Protein AF-F6PMK3-F1 (afdb_monomer_lite)

Organism: Ciona intestinalis (NCBI:txid7719)

Secondary structure (DSSP, 8-state):
--------------S----HHHHHHHHHHHHHHHHHHHHHHHHHHHHHHHHHHHHHHHHHHHHHHHHHHHHHTT------------SSGGGSTTSGGG-TTHHHHHHHHHHHHHHHHHHHHHHHHHHHHHHHHHHHT----HHHHHHHHHHHHHHHHHHHHHHHHHHHHHHHTSGGGTTT--HHHHHHHHHHHHHHHHHHHHHHHHHHHHEEEEEETTEEEEEE-S---HHHHHHHHHHHHHHHHHHHHHHHHTT-

Radius of gyration: 30.17 Å; chains: 1; bounding box: 96×43×85 Å

Sequence (256 aa):
MSTEAPNNVTTPATAYALPYHTWMTYEVFSVLLSVIATYILASLLAYSVQQNIDFFKRRHLSTRSTKTERDVSGGHSSAGVERGQSVSSNRERGKRRRMDGTGKSARPLRVLCIFAAFFAVVRMAADQLELGTYYSGVRVNCKVYQVVVVITYSLCATCIYSALWFRLRIFLNHPVMNHLTTKKIGVVMWISLATIICSSLLNTLIFSLATTAVDSPEGCKLGVTAPIPSGIRYVILAFTSVGSQLLLLALFLYPL

pLDDT: mean 74.48, std 13.29, range [42.09, 93.56]

Foldseek 3Di:
DDDDDDDPPPDPPDDDPPPPVVVVVVLVVVLVVLLVVLVVVLVVVVVVLVVVVVVVVVVVVVVVVVVVVVVVPPPDDDDDDDDDDDDPPPPVVVPPPPPVCSVPLCVLLNVLSVLLSVLSNQLSVLVVVQVVCLVVVPDDPVLVSVLSNLVSVLSNVLSVVVSLLSVLVVVCPPPVNVVVDDPVVVVLSVVLNVLSNVLSVVLSVCPSVQWDWDQDNSGTDTDGPDPPPPVVNVVSVCCSVVVSVVSSVCSVVVVD

Structure (mmCIF, N/CA/C/O backbone):
data_AF-F6PMK3-F1
#
_entry.id   AF-F6PMK3-F1
#
loop_
_atom_site.group_PDB
_atom_site.id
_atom_site.type_symbol
_atom_site.label_atom_id
_atom_site.label_alt_id
_atom_site.label_comp_id
_atom_site.label_asym_id
_atom_site.label_entity_id
_atom_site.label_seq_id
_atom_site.pdbx_PDB_ins_code
_atom_site.Cartn_x
_atom_site.Cartn_y
_atom_site.Cartn_z
_atom_site.occupancy
_atom_site.B_iso_or_equiv
_atom_site.auth_seq_id
_atom_site.auth_comp_id
_atom_site.auth_asym_id
_atom_site.auth_atom_id
_atom_site.pdbx_PDB_model_num
ATOM 1 N N . MET A 1 1 ? 46.394 16.258 -31.429 1.00 42.09 1 MET A N 1
ATOM 2 C CA . MET A 1 1 ? 45.254 15.602 -32.101 1.00 42.09 1 MET A CA 1
ATOM 3 C C . MET A 1 1 ? 45.617 14.137 -32.258 1.00 42.09 1 MET A C 1
ATOM 5 O O . MET A 1 1 ? 46.324 13.803 -33.196 1.00 42.09 1 MET A O 1
ATOM 9 N N . SER A 1 2 ? 45.235 13.306 -31.287 1.00 44.50 2 SER A N 1
ATOM 10 C CA . SER A 1 2 ? 45.426 11.853 -31.345 1.00 44.50 2 SER A CA 1
ATOM 11 C C . SER A 1 2 ? 44.077 11.215 -31.631 1.00 44.50 2 SER A C 1
ATOM 13 O O . SER A 1 2 ? 43.137 11.361 -30.855 1.00 44.50 2 SER A O 1
ATOM 15 N N . THR A 1 3 ? 43.986 10.569 -32.783 1.00 54.97 3 THR A N 1
ATOM 16 C CA . THR A 1 3 ? 42.881 9.720 -33.216 1.00 54.97 3 THR A CA 1
ATOM 17 C C . THR A 1 3 ? 42.974 8.387 -32.476 1.00 54.97 3 THR A C 1
ATOM 19 O O . THR A 1 3 ? 43.712 7.496 -32.890 1.00 54.97 3 THR A O 1
ATOM 22 N N . GLU A 1 4 ? 42.261 8.260 -31.356 1.00 57.25 4 GLU A N 1
ATOM 23 C CA . GLU A 1 4 ? 42.043 6.968 -30.699 1.00 57.25 4 GLU A CA 1
ATOM 24 C C . GLU A 1 4 ? 41.119 6.103 -31.564 1.00 57.25 4 GLU A C 1
ATOM 26 O O . GLU A 1 4 ? 39.977 6.463 -31.857 1.00 57.25 4 GLU A O 1
ATOM 31 N N . ALA A 1 5 ? 41.653 4.968 -32.012 1.00 59.22 5 ALA A N 1
ATOM 32 C CA . ALA A 1 5 ? 40.922 3.964 -32.765 1.00 59.22 5 ALA A CA 1
ATOM 33 C C . ALA A 1 5 ? 39.935 3.208 -31.851 1.00 59.22 5 ALA A C 1
ATOM 35 O O . ALA A 1 5 ? 40.262 2.927 -30.694 1.00 59.22 5 ALA A O 1
ATOM 36 N N . PRO A 1 6 ? 38.746 2.829 -32.350 1.00 61.66 6 PRO A N 1
ATOM 37 C CA . PRO A 1 6 ? 37.793 2.044 -31.580 1.00 61.66 6 PRO A CA 1
ATOM 38 C C . PRO A 1 6 ? 38.310 0.611 -31.408 1.00 61.66 6 PRO A C 1
ATOM 40 O O . PRO A 1 6 ? 38.354 -0.175 -32.355 1.00 61.66 6 PRO A O 1
ATOM 43 N N . ASN A 1 7 ? 38.686 0.264 -30.177 1.00 60.75 7 ASN A N 1
ATOM 44 C CA . ASN A 1 7 ? 38.967 -1.111 -29.781 1.00 60.75 7 ASN A CA 1
ATOM 45 C C . ASN A 1 7 ? 37.674 -1.928 -29.873 1.00 60.75 7 ASN A C 1
ATOM 47 O O . ASN A 1 7 ? 36.781 -1.819 -29.033 1.00 60.75 7 ASN A O 1
ATOM 51 N N . ASN A 1 8 ? 37.584 -2.738 -30.924 1.00 62.41 8 ASN A N 1
ATOM 52 C CA . ASN A 1 8 ? 36.491 -3.662 -31.179 1.00 62.41 8 ASN A CA 1
ATOM 53 C C . ASN A 1 8 ? 36.621 -4.860 -30.221 1.00 62.41 8 ASN A C 1
ATOM 55 O O . ASN A 1 8 ? 37.179 -5.904 -30.560 1.00 62.41 8 ASN A O 1
ATOM 59 N N . VAL A 1 9 ? 36.191 -4.673 -28.971 1.00 64.50 9 VAL A N 1
ATOM 60 C CA . VAL A 1 9 ? 36.158 -5.738 -27.963 1.00 64.50 9 VAL A CA 1
ATOM 61 C C . VAL A 1 9 ? 34.967 -6.634 -28.276 1.00 64.50 9 VAL A C 1
ATOM 63 O O . VAL A 1 9 ? 33.846 -6.398 -27.834 1.00 64.50 9 VAL A O 1
ATOM 66 N N . THR A 1 10 ? 35.225 -7.665 -29.074 1.00 60.09 10 THR A N 1
ATOM 67 C CA . THR A 1 10 ? 34.300 -8.774 -29.314 1.00 60.09 10 THR A CA 1
ATOM 68 C C . THR A 1 10 ? 34.155 -9.549 -28.003 1.00 60.09 10 THR A C 1
ATOM 70 O O . THR A 1 10 ? 34.954 -10.431 -27.694 1.00 60.09 10 THR A O 1
ATOM 73 N N . THR A 1 11 ? 33.190 -9.168 -27.168 1.00 59.91 11 THR A N 1
ATOM 74 C CA . THR A 1 11 ? 32.867 -9.915 -25.953 1.00 59.91 11 THR A CA 1
ATOM 75 C C . THR A 1 11 ? 32.213 -11.247 -26.339 1.00 59.91 11 THR A C 1
ATOM 77 O O . THR A 1 11 ? 31.284 -11.266 -27.151 1.00 59.91 11 THR A O 1
ATOM 80 N N . PRO A 1 12 ? 32.676 -12.385 -25.792 1.00 51.41 12 PRO A N 1
ATOM 81 C CA . PRO A 1 12 ? 32.061 -13.679 -26.055 1.00 51.41 12 PRO A CA 1
ATOM 82 C C . PRO A 1 12 ? 30.673 -13.723 -25.405 1.00 51.41 12 PRO A C 1
ATOM 84 O O . PRO A 1 12 ? 30.538 -13.849 -24.190 1.00 51.41 12 PRO A O 1
ATOM 87 N N . ALA A 1 13 ? 29.629 -13.627 -26.227 1.00 51.81 13 ALA A N 1
ATOM 88 C CA . ALA A 1 13 ? 28.221 -13.725 -25.837 1.00 51.81 13 ALA A CA 1
ATOM 89 C C . ALA A 1 13 ? 27.787 -15.174 -25.517 1.00 51.81 13 ALA A C 1
ATOM 91 O O . ALA A 1 13 ? 26.714 -15.621 -25.916 1.00 51.81 13 ALA A O 1
ATOM 92 N N . THR A 1 14 ? 28.632 -15.944 -24.828 1.00 57.94 14 THR A N 1
ATOM 93 C CA . THR A 1 14 ? 28.419 -17.376 -24.567 1.00 57.94 14 THR A CA 1
ATOM 94 C C . THR A 1 14 ? 28.641 -17.716 -23.098 1.00 57.94 14 THR A C 1
ATOM 96 O O . THR A 1 14 ? 29.535 -18.479 -22.755 1.00 57.94 14 THR A O 1
ATOM 99 N N . ALA A 1 15 ? 27.839 -17.130 -22.220 1.00 48.59 15 ALA A N 1
ATOM 100 C CA . ALA A 1 15 ? 27.602 -17.585 -20.849 1.00 48.59 15 ALA A CA 1
ATOM 101 C C . ALA A 1 15 ? 26.438 -16.712 -20.359 1.00 48.59 15 ALA A C 1
ATOM 103 O O . ALA A 1 15 ? 26.589 -15.504 -20.280 1.00 48.59 15 ALA A O 1
ATOM 104 N N . TYR A 1 16 ? 25.208 -17.159 -20.134 1.00 47.03 16 TYR A N 1
ATOM 105 C CA . TYR A 1 16 ? 24.762 -18.355 -19.444 1.00 47.03 16 TYR A CA 1
ATOM 106 C C . TYR A 1 16 ? 23.356 -18.685 -19.968 1.00 47.03 16 TYR A C 1
ATOM 108 O O . TYR A 1 16 ? 22.366 -18.115 -19.515 1.00 47.03 16 TYR A O 1
ATOM 116 N N . ALA A 1 17 ? 23.245 -19.584 -20.945 1.00 52.41 17 ALA A N 1
ATOM 117 C CA . ALA A 1 17 ? 21.947 -20.130 -21.327 1.00 52.41 17 ALA A CA 1
ATOM 118 C C . ALA A 1 17 ? 21.559 -21.196 -20.292 1.00 52.41 17 ALA A C 1
ATOM 120 O O . ALA A 1 17 ? 21.776 -22.389 -20.498 1.00 52.41 17 ALA A O 1
ATOM 121 N N . LEU A 1 18 ? 21.039 -20.767 -19.137 1.00 54.38 18 LEU A N 1
ATOM 122 C CA . LEU A 1 18 ? 20.301 -21.680 -18.267 1.00 54.38 18 LEU A CA 1
ATOM 123 C C . LEU A 1 18 ? 19.175 -22.302 -19.111 1.00 54.38 18 LEU A C 1
ATOM 125 O O . LEU A 1 18 ? 18.485 -21.568 -19.825 1.00 54.38 18 LEU A O 1
ATOM 129 N N . PRO A 1 19 ? 19.002 -23.636 -19.094 1.00 69.88 19 PRO A N 1
ATOM 130 C CA . PRO A 1 19 ? 18.027 -24.295 -19.947 1.00 69.88 19 PRO A CA 1
ATOM 131 C C . PRO A 1 19 ? 16.644 -23.715 -19.654 1.00 69.88 19 PRO A C 1
ATOM 133 O O . PRO A 1 19 ? 16.183 -23.764 -18.514 1.00 69.88 19 PRO A O 1
ATOM 136 N N . TYR A 1 20 ? 15.995 -23.172 -20.687 1.00 61.38 20 TYR A N 1
ATOM 137 C CA . TYR A 1 20 ? 14.696 -22.483 -20.652 1.00 61.38 20 TYR A CA 1
ATOM 138 C C . TYR A 1 20 ? 13.646 -23.175 -19.757 1.00 61.38 20 TYR A C 1
ATOM 140 O O . TYR A 1 20 ? 12.881 -22.519 -19.051 1.00 61.38 20 TYR A O 1
ATOM 148 N N . HIS A 1 21 ? 13.672 -24.510 -19.706 1.00 64.88 21 HIS A N 1
ATOM 149 C CA . HIS A 1 21 ? 12.826 -25.321 -18.830 1.00 64.88 21 HIS A CA 1
ATOM 150 C C . HIS A 1 21 ? 13.041 -25.083 -17.328 1.00 64.88 21 HIS A C 1
ATOM 152 O O . HIS A 1 21 ? 12.062 -25.000 -16.593 1.00 64.88 21 HIS A O 1
ATOM 158 N N . THR A 1 22 ? 14.287 -24.950 -16.866 1.00 69.38 22 THR A N 1
ATOM 159 C CA . THR A 1 22 ? 14.583 -24.708 -15.441 1.00 69.38 22 THR A CA 1
ATOM 160 C C . THR A 1 22 ? 14.069 -23.347 -14.984 1.00 69.38 22 THR A C 1
ATOM 162 O O . THR A 1 22 ? 13.487 -23.231 -13.908 1.00 69.38 22 THR A O 1
ATOM 165 N N . TRP A 1 23 ? 14.185 -22.327 -15.832 1.00 58.69 23 TRP A N 1
ATOM 166 C CA . TRP A 1 23 ? 13.679 -20.990 -15.540 1.00 58.69 23 TRP A CA 1
ATOM 167 C C . TRP A 1 23 ? 12.145 -20.954 -15.456 1.00 58.69 23 TRP A C 1
ATOM 169 O O . TRP A 1 23 ? 11.600 -20.503 -14.451 1.00 58.69 23 TRP A O 1
ATOM 179 N N . MET A 1 24 ? 11.450 -21.550 -16.434 1.00 63.53 24 MET A N 1
ATOM 180 C CA . MET A 1 24 ? 9.988 -21.709 -16.398 1.00 63.53 24 MET A CA 1
ATOM 181 C C . MET A 1 24 ? 9.508 -22.414 -15.122 1.00 63.53 24 MET A C 1
ATOM 183 O O . MET A 1 24 ? 8.503 -22.013 -14.538 1.00 63.53 24 MET A O 1
ATOM 187 N N . THR A 1 25 ? 10.230 -23.434 -14.641 1.00 69.81 25 THR A N 1
ATOM 188 C CA . THR A 1 25 ? 9.863 -24.101 -13.383 1.00 69.81 25 THR A CA 1
ATOM 189 C C . THR A 1 25 ? 10.029 -23.206 -12.154 1.00 69.81 25 THR A C 1
ATOM 191 O O . THR A 1 25 ? 9.183 -23.271 -11.264 1.00 69.81 25 THR A O 1
ATOM 194 N N . TYR A 1 26 ? 11.049 -22.341 -12.103 1.00 67.50 26 TYR A N 1
ATOM 195 C CA . TYR A 1 26 ? 11.214 -21.386 -11.002 1.00 67.50 26 TYR A CA 1
ATOM 196 C C . TYR A 1 26 ? 10.134 -20.301 -11.010 1.00 67.50 26 TYR A C 1
ATOM 198 O O . TYR A 1 26 ? 9.615 -19.973 -9.945 1.00 67.50 26 TYR A O 1
ATOM 206 N N . GLU A 1 27 ? 9.743 -19.800 -12.184 1.00 61.06 27 GLU A N 1
ATOM 207 C CA . GLU A 1 27 ? 8.670 -18.806 -12.313 1.00 61.06 27 GLU A CA 1
ATOM 208 C C . GLU A 1 27 ? 7.318 -19.369 -11.882 1.00 61.06 27 GLU A C 1
ATOM 210 O O . GLU A 1 27 ? 6.647 -18.803 -11.016 1.00 61.06 27 GLU A O 1
ATOM 215 N N . VAL A 1 28 ? 6.949 -20.545 -12.401 1.00 69.06 28 VAL A N 1
ATOM 216 C CA . VAL A 1 28 ? 5.707 -21.220 -12.004 1.00 69.06 28 VAL A CA 1
ATOM 217 C C . VAL A 1 28 ? 5.703 -21.478 -10.499 1.00 69.06 28 VAL A C 1
ATOM 219 O O . VAL A 1 28 ? 4.695 -21.223 -9.844 1.00 69.06 28 VAL A O 1
ATOM 222 N N . PHE A 1 29 ? 6.825 -21.921 -9.926 1.00 67.31 29 PHE A N 1
ATOM 223 C CA . PHE A 1 29 ? 6.939 -22.169 -8.490 1.00 67.31 29 PHE A CA 1
ATOM 224 C C . PHE A 1 29 ? 6.862 -20.881 -7.654 1.00 67.31 29 PHE A C 1
ATOM 226 O O . PHE A 1 29 ? 6.195 -20.868 -6.620 1.00 67.31 29 PHE A O 1
ATOM 233 N N . SER A 1 30 ? 7.480 -19.788 -8.111 1.00 61.94 30 SER A N 1
ATOM 234 C CA . SER A 1 30 ? 7.433 -18.466 -7.473 1.00 61.94 30 SER A CA 1
ATOM 235 C C . SER A 1 30 ? 6.012 -17.898 -7.455 1.00 61.94 30 SER A C 1
ATOM 237 O O . SER A 1 30 ? 5.520 -17.481 -6.403 1.00 61.94 30 SER A O 1
ATOM 239 N N . VAL A 1 31 ? 5.299 -17.971 -8.586 1.00 61.00 31 VAL A N 1
ATOM 240 C CA . VAL A 1 31 ? 3.886 -17.576 -8.680 1.00 61.00 31 VAL A CA 1
ATOM 241 C C . VAL A 1 31 ? 3.024 -18.449 -7.775 1.00 61.00 31 VAL A C 1
ATOM 243 O O . VAL A 1 31 ? 2.194 -17.923 -7.033 1.00 61.00 31 VAL A O 1
ATOM 246 N N . LEU A 1 32 ? 3.239 -19.768 -7.777 1.00 67.38 32 LEU A N 1
ATOM 247 C CA . LEU A 1 32 ? 2.485 -20.684 -6.923 1.00 67.38 32 LEU A CA 1
ATOM 248 C C . LEU A 1 32 ? 2.692 -20.350 -5.439 1.00 67.38 32 LEU A C 1
ATOM 250 O O . LEU A 1 32 ? 1.721 -20.225 -4.698 1.00 67.38 32 LEU A O 1
ATOM 254 N N . LEU A 1 33 ? 3.942 -20.143 -5.011 1.00 64.06 33 LEU A N 1
ATOM 255 C CA . LEU A 1 33 ? 4.289 -19.749 -3.643 1.00 64.06 33 LEU A CA 1
ATOM 256 C C . LEU A 1 33 ? 3.695 -18.394 -3.263 1.00 64.06 33 LEU A C 1
ATOM 258 O O . LEU A 1 33 ? 3.192 -18.247 -2.155 1.00 64.06 33 LEU A O 1
ATOM 262 N N . SER A 1 34 ? 3.718 -17.421 -4.170 1.00 62.28 34 SER A N 1
ATOM 263 C CA . SER A 1 34 ? 3.111 -16.098 -3.996 1.00 62.28 34 SER A CA 1
ATOM 264 C C . SER A 1 34 ? 1.595 -16.184 -3.789 1.00 62.28 34 SER A C 1
ATOM 266 O O . SER A 1 34 ? 1.053 -15.608 -2.839 1.00 62.28 34 SER A O 1
ATOM 268 N N . VAL A 1 35 ? 0.903 -16.957 -4.630 1.00 66.62 35 VAL A N 1
ATOM 269 C CA . VAL A 1 35 ? -0.542 -17.196 -4.522 1.00 66.62 35 VAL A CA 1
ATOM 270 C C . VAL A 1 35 ? -0.866 -17.945 -3.230 1.00 66.62 35 VAL A C 1
ATOM 272 O O . VAL A 1 35 ? -1.788 -17.566 -2.511 1.00 66.62 35 VAL A O 1
ATOM 275 N N . ILE A 1 36 ? -0.078 -18.963 -2.877 1.00 69.31 36 ILE A N 1
ATOM 276 C CA . ILE A 1 36 ? -0.232 -19.701 -1.620 1.00 69.31 36 ILE A CA 1
ATOM 277 C C . ILE A 1 36 ? -0.002 -18.771 -0.424 1.00 69.31 36 ILE A C 1
ATOM 279 O O . ILE A 1 36 ? -0.811 -18.757 0.498 1.00 69.31 36 ILE A O 1
ATOM 283 N N . ALA A 1 37 ? 1.050 -17.955 -0.435 1.00 66.62 37 ALA A N 1
ATOM 284 C CA . ALA A 1 37 ? 1.373 -17.037 0.651 1.00 66.62 37 ALA A CA 1
ATOM 285 C C . ALA A 1 37 ? 0.293 -15.964 0.825 1.00 66.62 37 ALA A C 1
ATOM 287 O O . ALA A 1 37 ? -0.148 -15.716 1.945 1.00 66.62 37 ALA A O 1
ATOM 288 N N . THR A 1 38 ? -0.186 -15.363 -0.268 1.00 64.81 38 THR A N 1
ATOM 289 C CA . THR A 1 38 ? -1.284 -14.384 -0.229 1.00 64.81 38 THR A CA 1
ATOM 290 C C . THR A 1 38 ? -2.594 -15.020 0.228 1.00 64.81 38 THR A C 1
ATOM 292 O O . THR A 1 38 ? -3.292 -14.434 1.056 1.00 64.81 38 THR A O 1
ATOM 295 N N . TYR A 1 39 ? -2.899 -16.241 -0.220 1.00 72.44 39 TYR A N 1
ATOM 296 C CA . TYR A 1 39 ? -4.051 -17.007 0.250 1.00 72.44 39 TYR A CA 1
ATOM 297 C C . TYR A 1 39 ? -3.954 -17.341 1.743 1.00 72.44 39 TYR A C 1
ATOM 299 O O . TYR A 1 39 ? -4.926 -17.148 2.476 1.00 72.44 39 TYR A O 1
ATOM 307 N N . ILE A 1 40 ? -2.790 -17.789 2.224 1.00 69.25 40 ILE A N 1
ATOM 308 C CA . ILE A 1 40 ? -2.538 -18.056 3.645 1.00 69.25 40 ILE A CA 1
ATOM 309 C C . ILE A 1 40 ? -2.695 -16.767 4.446 1.00 69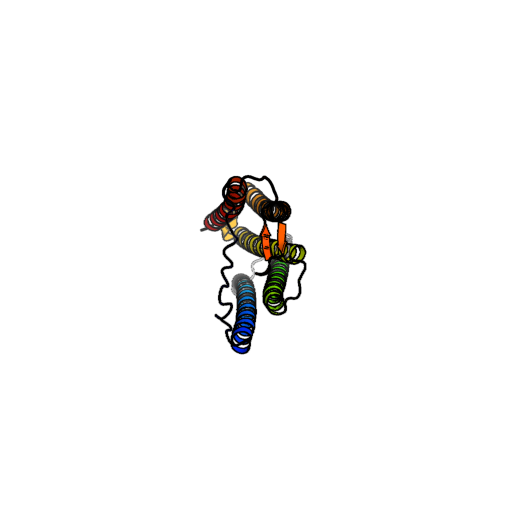.25 40 ILE A C 1
ATOM 311 O O . ILE A 1 40 ? -3.397 -16.765 5.452 1.00 69.25 40 ILE A O 1
ATOM 315 N N . LEU A 1 41 ? -2.107 -15.656 3.999 1.00 67.88 41 LEU A N 1
ATOM 316 C CA . LEU A 1 41 ? -2.198 -14.375 4.695 1.00 67.88 41 LEU A CA 1
ATOM 317 C C . LEU A 1 41 ? -3.652 -13.891 4.775 1.00 67.88 41 LEU A C 1
ATOM 319 O O . LEU A 1 41 ? -4.119 -13.501 5.844 1.00 67.88 41 LEU A O 1
ATOM 323 N N . ALA A 1 42 ? -4.392 -13.974 3.667 1.00 71.44 42 ALA A N 1
ATOM 324 C CA . ALA A 1 42 ? -5.813 -13.647 3.616 1.00 71.44 42 ALA A CA 1
ATOM 325 C C . ALA A 1 42 ? -6.640 -14.565 4.529 1.00 71.44 42 ALA A C 1
ATOM 327 O O . ALA A 1 42 ? -7.518 -14.086 5.247 1.00 71.44 42 ALA A O 1
ATOM 328 N N . SER A 1 43 ? -6.324 -15.861 4.559 1.00 73.56 43 SER A N 1
ATOM 329 C CA . SER A 1 43 ? -6.984 -16.855 5.410 1.00 73.56 43 SER A CA 1
ATOM 330 C C . SER A 1 43 ? -6.690 -16.628 6.890 1.00 73.56 43 SER A C 1
ATOM 332 O O . SER A 1 43 ? -7.609 -16.660 7.700 1.00 73.56 43 SER A O 1
ATOM 334 N N . LEU A 1 44 ? -5.444 -16.323 7.261 1.00 70.69 44 LEU A N 1
ATOM 335 C CA . LEU A 1 44 ? -5.048 -15.984 8.629 1.00 70.69 44 LEU A CA 1
ATOM 336 C C . LEU A 1 44 ? -5.691 -14.674 9.082 1.00 70.69 44 LEU A C 1
ATOM 338 O O . LEU A 1 44 ? -6.170 -14.577 10.212 1.00 70.69 44 LEU A O 1
ATOM 342 N N . LEU A 1 45 ? -5.766 -13.674 8.201 1.00 69.56 45 LEU A N 1
ATOM 343 C CA . LEU A 1 45 ? -6.481 -12.432 8.477 1.00 69.56 45 LEU A CA 1
ATOM 344 C C . LEU A 1 45 ? -7.973 -12.700 8.681 1.00 69.56 45 LEU A C 1
ATOM 346 O O . LEU A 1 45 ? -8.527 -12.275 9.696 1.00 69.56 45 LEU A O 1
ATOM 350 N N . ALA A 1 46 ? -8.609 -13.456 7.786 1.00 73.38 46 ALA A N 1
ATOM 351 C CA . ALA A 1 46 ? -10.010 -13.847 7.910 1.00 73.38 46 ALA A CA 1
ATOM 352 C C . ALA A 1 46 ? -10.266 -14.635 9.203 1.00 73.38 46 ALA A C 1
ATOM 354 O O . ALA A 1 46 ? -11.201 -14.320 9.938 1.00 73.38 46 ALA A O 1
ATOM 355 N N . TYR A 1 47 ? -9.393 -15.588 9.529 1.00 75.81 47 TYR A N 1
ATOM 356 C CA . TYR A 1 47 ? -9.458 -16.377 10.753 1.00 75.81 47 TYR A CA 1
ATOM 357 C C . TYR A 1 47 ? -9.288 -15.509 12.003 1.00 75.81 47 TYR A C 1
ATOM 359 O O . TYR A 1 47 ? -10.068 -15.631 12.943 1.00 75.81 47 TYR A O 1
ATOM 367 N N . SER A 1 48 ? -8.344 -14.563 12.006 1.00 70.88 48 SER A N 1
ATOM 368 C CA . SER A 1 48 ? -8.154 -13.632 13.126 1.00 70.88 48 SER A CA 1
ATOM 369 C C . SER A 1 48 ? -9.374 -12.728 13.349 1.00 70.88 48 SER A C 1
ATOM 371 O O . SER A 1 48 ? -9.723 -12.394 14.484 1.00 70.88 48 SER A O 1
ATOM 373 N N . VAL A 1 49 ? -10.071 -12.355 12.272 1.00 73.06 49 VAL A N 1
ATOM 374 C CA . VAL A 1 49 ? -11.339 -11.620 12.347 1.00 73.06 49 VAL A CA 1
ATOM 375 C C . VAL A 1 49 ? -12.441 -12.523 12.902 1.00 73.06 49 VAL A C 1
ATOM 377 O O . VAL A 1 49 ? -13.196 -12.088 13.771 1.00 73.06 49 VAL A O 1
ATOM 380 N N . GLN A 1 50 ? -12.510 -13.777 12.453 1.00 76.94 50 GLN A N 1
ATOM 381 C CA . GLN A 1 50 ? -13.478 -14.765 12.927 1.00 76.94 50 GLN A CA 1
ATOM 382 C C . GLN A 1 50 ? -13.316 -15.034 14.431 1.00 76.94 50 GLN A C 1
ATOM 384 O O . GLN A 1 50 ? -14.288 -14.935 15.176 1.00 76.94 50 GLN A O 1
ATOM 389 N N . GLN A 1 51 ? -12.084 -15.269 14.897 1.00 76.38 51 GLN A N 1
ATOM 390 C CA . GLN A 1 51 ? -11.790 -15.484 16.315 1.00 76.38 51 GLN A CA 1
ATOM 391 C C . GLN A 1 51 ? -12.208 -14.295 17.179 1.00 76.38 51 GLN A C 1
ATOM 393 O O . GLN A 1 51 ? -12.790 -14.488 18.246 1.00 76.38 51 GLN A O 1
ATOM 398 N N . ASN A 1 52 ? -11.968 -13.065 16.714 1.00 70.94 52 ASN A N 1
ATOM 399 C CA . ASN A 1 52 ? -12.426 -11.874 17.426 1.00 70.94 52 ASN A CA 1
ATOM 400 C C . ASN A 1 52 ? -13.956 -11.840 17.533 1.00 70.94 52 ASN A C 1
ATOM 402 O O . ASN A 1 52 ? -14.491 -11.582 18.610 1.00 70.94 52 ASN A O 1
ATOM 406 N N . ILE A 1 53 ? -14.673 -12.149 16.449 1.00 75.69 53 ILE A N 1
ATOM 407 C CA . ILE A 1 53 ? -16.143 -12.197 16.454 1.00 75.69 53 ILE A CA 1
ATOM 408 C C . ILE A 1 53 ? -16.655 -13.268 17.429 1.00 75.69 53 ILE A C 1
ATOM 410 O O . ILE A 1 53 ? -17.557 -12.992 18.224 1.00 75.69 53 ILE A O 1
ATOM 414 N N . ASP A 1 54 ? -16.066 -14.463 17.417 1.00 75.44 54 ASP A N 1
ATOM 415 C CA . ASP A 1 54 ? -16.483 -15.568 18.284 1.00 75.44 54 ASP A CA 1
ATOM 416 C C . ASP A 1 54 ? -16.191 -15.295 19.760 1.00 75.44 54 ASP A C 1
ATOM 418 O O . ASP A 1 54 ? -17.029 -15.580 20.621 1.00 75.44 54 ASP A O 1
ATOM 422 N N . PHE A 1 55 ? -15.043 -14.687 20.066 1.00 75.75 55 PHE A N 1
ATOM 423 C CA . PHE A 1 55 ? -14.713 -14.244 21.419 1.00 75.75 55 PHE A CA 1
ATOM 424 C C . PHE A 1 55 ? -15.762 -13.256 21.952 1.00 75.75 55 PHE A C 1
ATOM 426 O O . PHE A 1 55 ? -16.268 -13.409 23.069 1.00 75.75 55 PHE A O 1
ATOM 433 N N . PHE A 1 56 ? -16.175 -12.292 21.123 1.00 72.62 56 PHE A N 1
ATOM 434 C CA . PHE A 1 56 ? -17.254 -11.362 21.461 1.00 72.62 56 PHE A CA 1
ATOM 435 C C . PHE A 1 56 ? -18.600 -12.066 21.670 1.00 72.62 56 PHE A C 1
ATOM 437 O O . PHE A 1 56 ? -19.313 -11.766 22.633 1.00 72.62 56 PHE A O 1
ATOM 444 N N . LYS A 1 57 ? -18.939 -13.035 20.812 1.00 78.00 57 LYS A N 1
ATOM 445 C CA . LYS A 1 57 ? -20.186 -13.803 20.914 1.00 78.00 57 LYS A CA 1
ATOM 446 C C . LYS A 1 57 ? -20.256 -14.600 22.221 1.00 78.00 57 LYS A C 1
ATOM 448 O O . LYS A 1 57 ? -21.289 -14.576 22.892 1.00 78.00 57 LYS A O 1
ATOM 453 N N . ARG A 1 58 ? -19.155 -15.242 22.638 1.00 78.00 58 ARG A N 1
ATOM 454 C CA . ARG A 1 58 ? -19.083 -15.979 23.916 1.00 78.00 58 ARG A CA 1
ATOM 455 C C . ARG A 1 58 ? -19.252 -15.060 25.130 1.00 78.00 58 ARG A C 1
ATOM 457 O O . ARG A 1 58 ? -19.990 -15.406 26.052 1.00 78.00 58 ARG A O 1
ATOM 464 N N . ARG A 1 59 ? -18.654 -13.861 25.118 1.00 72.19 59 ARG A N 1
ATOM 465 C CA . ARG A 1 59 ? -18.812 -12.868 26.204 1.00 72.19 59 ARG A CA 1
ATOM 466 C C . ARG A 1 59 ? -20.265 -12.417 26.393 1.00 72.19 59 ARG A C 1
ATOM 468 O O . ARG A 1 59 ? -20.735 -12.282 27.525 1.00 72.19 59 ARG A O 1
ATOM 475 N N . HIS A 1 60 ? -20.996 -12.219 25.297 1.00 74.19 60 HIS A N 1
ATOM 476 C CA . HIS A 1 60 ? -22.413 -11.853 25.359 1.00 74.19 60 HIS A CA 1
ATOM 477 C C . HIS A 1 60 ? -23.309 -12.983 25.882 1.00 74.19 60 HIS A C 1
ATOM 479 O O . HIS A 1 60 ? -24.294 -12.710 26.566 1.00 74.19 60 HIS A O 1
ATOM 485 N N . LEU A 1 61 ? -22.971 -14.245 25.608 1.00 76.25 61 LEU A N 1
ATOM 486 C CA . LEU A 1 61 ? -23.724 -15.388 26.133 1.00 76.25 61 LEU A CA 1
ATOM 487 C C . LEU A 1 61 ? -23.498 -15.580 27.642 1.00 76.25 61 LEU A C 1
ATOM 489 O O . LEU A 1 61 ? -24.464 -15.764 28.381 1.00 76.25 61 LEU A O 1
ATOM 493 N N . SER A 1 62 ? -22.257 -15.431 28.120 1.00 71.62 62 SER A N 1
ATOM 494 C CA . SER A 1 62 ? -21.926 -15.539 29.552 1.00 71.62 62 SER A CA 1
ATOM 495 C C . SER A 1 62 ? -22.656 -14.493 30.411 1.00 71.62 62 SER A C 1
ATOM 497 O O . SER A 1 62 ? -23.221 -14.818 31.455 1.00 71.62 62 SER A O 1
ATOM 499 N N . THR A 1 63 ? -22.758 -13.248 29.933 1.00 67.88 63 THR A N 1
ATOM 500 C CA . THR A 1 63 ? -23.497 -12.179 30.637 1.00 67.88 63 THR A CA 1
ATOM 501 C C . THR A 1 63 ? -25.018 -12.359 30.629 1.00 67.88 63 THR A C 1
ATOM 503 O O . THR A 1 63 ? -25.712 -11.740 31.436 1.00 67.88 63 THR A O 1
ATOM 506 N N . ARG A 1 64 ? -25.564 -13.194 29.736 1.00 64.19 64 ARG A N 1
ATOM 507 C CA . ARG A 1 64 ? -27.003 -13.488 29.671 1.00 64.19 64 ARG A CA 1
ATOM 508 C C . ARG A 1 64 ? -27.394 -14.659 30.575 1.00 64.19 64 ARG A C 1
ATOM 510 O O . ARG A 1 64 ? -28.473 -14.621 31.161 1.00 64.19 64 ARG A O 1
ATOM 517 N N . SER A 1 65 ? -26.508 -15.644 30.739 1.00 60.09 65 SER A N 1
ATOM 518 C CA . SER A 1 65 ? -26.739 -16.803 31.612 1.00 60.09 65 SER A CA 1
ATOM 519 C C . SER A 1 65 ? -26.906 -16.388 33.077 1.00 60.09 65 SER A C 1
ATOM 521 O O . SER A 1 65 ? -27.905 -16.728 33.704 1.00 60.09 65 SER A O 1
ATOM 523 N N . THR A 1 66 ? -26.020 -15.527 33.588 1.00 60.12 66 THR A N 1
ATOM 524 C CA . THR A 1 66 ? -26.044 -15.080 34.996 1.00 60.12 66 THR A CA 1
ATOM 525 C C . THR A 1 66 ? -27.267 -14.244 35.371 1.00 60.12 66 THR A C 1
ATOM 527 O O . THR A 1 66 ? -27.600 -14.131 36.550 1.00 60.12 66 THR A O 1
ATOM 530 N N . LYS A 1 67 ? -27.966 -13.655 34.391 1.00 58.88 67 LYS A N 1
ATOM 531 C CA . LYS A 1 67 ? -29.196 -12.899 34.655 1.00 58.88 67 LYS A CA 1
ATOM 532 C C . LYS A 1 67 ? -30.431 -13.796 34.763 1.00 58.88 67 LYS A C 1
ATOM 534 O O . LYS A 1 67 ? -31.389 -13.395 35.405 1.00 58.88 67 LYS A O 1
ATOM 539 N N . THR A 1 68 ? -30.402 -14.989 34.169 1.00 59.16 68 THR A N 1
ATOM 540 C CA . THR A 1 68 ? -31.561 -15.898 34.162 1.00 59.16 68 THR A CA 1
ATOM 541 C C . THR A 1 68 ? -31.620 -16.743 35.439 1.00 59.16 68 THR A C 1
ATOM 543 O O . THR A 1 68 ? -32.706 -17.030 35.922 1.00 59.16 68 THR A O 1
ATOM 546 N N . GLU A 1 69 ? -30.477 -17.051 36.062 1.00 56.56 69 GLU A N 1
ATOM 547 C CA . GLU A 1 69 ? -30.435 -17.785 37.341 1.00 56.56 69 GLU A CA 1
ATOM 548 C C . GLU A 1 69 ? -30.942 -16.972 38.544 1.00 56.56 69 GLU A C 1
ATOM 550 O O . GLU A 1 69 ? -31.557 -17.534 39.448 1.00 56.56 69 GLU A O 1
ATOM 555 N N . ARG A 1 70 ? -30.763 -15.642 38.556 1.00 55.53 70 ARG A N 1
ATOM 556 C CA . ARG A 1 70 ? -31.273 -14.807 39.663 1.00 55.53 70 ARG A CA 1
ATOM 557 C C . ARG A 1 70 ? -32.793 -14.668 39.678 1.00 55.53 70 ARG A C 1
ATOM 559 O O . ARG A 1 70 ? -33.351 -14.473 40.751 1.00 55.53 70 ARG A O 1
ATOM 566 N N . ASP A 1 71 ? -33.451 -14.805 38.529 1.00 56.06 71 ASP A N 1
ATOM 567 C CA . ASP A 1 71 ? -34.911 -14.699 38.447 1.00 56.06 71 ASP A CA 1
ATOM 568 C C . ASP A 1 71 ? -35.616 -16.028 38.799 1.00 56.06 71 ASP A C 1
ATOM 570 O O . ASP A 1 71 ? -36.813 -16.026 39.070 1.00 56.06 71 ASP A O 1
ATOM 574 N N . VAL A 1 72 ? -34.892 -17.158 38.852 1.00 57.72 72 VAL A N 1
ATOM 575 C CA . VAL A 1 72 ? -35.473 -18.482 39.165 1.00 57.72 72 VAL A CA 1
ATOM 576 C C . VAL A 1 72 ? -35.326 -18.859 40.647 1.00 57.72 72 VAL A C 1
ATOM 578 O O . VAL A 1 72 ? -36.141 -19.617 41.163 1.00 57.72 72 VAL A O 1
ATOM 581 N N . SER A 1 73 ? -34.371 -18.279 41.384 1.00 55.16 73 SER A N 1
ATOM 582 C CA . SER A 1 73 ? -34.168 -18.608 42.809 1.00 55.16 73 SER A CA 1
ATOM 583 C C . SER A 1 73 ? -34.989 -17.762 43.805 1.00 55.16 73 SER A C 1
ATOM 585 O O . SER A 1 73 ? -34.837 -17.938 45.011 1.00 55.16 73 SER A O 1
ATOM 587 N N . GLY A 1 74 ? -35.854 -16.848 43.343 1.00 54.44 74 GLY A N 1
ATOM 588 C CA . GLY A 1 74 ? -36.675 -15.971 44.203 1.00 54.44 74 GLY A CA 1
ATOM 589 C C . GLY A 1 74 ? -38.085 -16.488 44.523 1.00 54.44 74 GLY A C 1
ATOM 590 O O . GLY A 1 74 ? -38.908 -15.746 45.052 1.00 54.44 74 GLY A O 1
ATOM 591 N N . GLY A 1 75 ? -38.4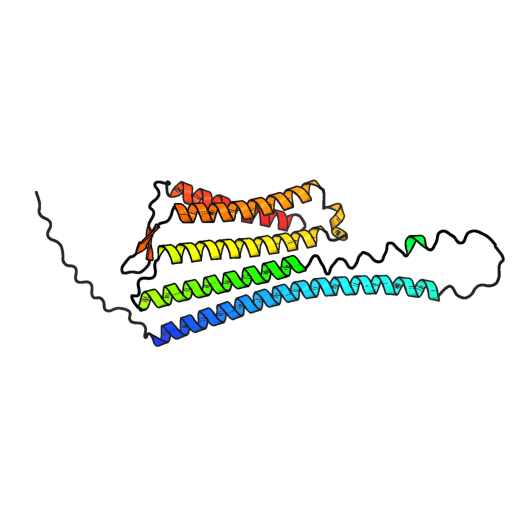00 -17.732 44.164 1.00 53.03 75 GLY A N 1
ATOM 592 C CA . GLY A 1 75 ? -39.760 -18.265 44.187 1.00 53.03 75 GLY A CA 1
ATOM 593 C C . GLY A 1 75 ? -40.114 -19.103 45.409 1.00 53.03 75 GLY A C 1
ATOM 594 O O . GLY A 1 75 ? -40.641 -20.184 45.205 1.00 53.03 75 GLY A O 1
ATOM 595 N N . HIS A 1 76 ? -39.857 -18.645 46.639 1.00 54.34 76 HIS A N 1
ATOM 596 C CA . HIS A 1 76 ? -40.540 -19.137 47.850 1.00 54.34 76 HIS A CA 1
ATOM 597 C C . HIS A 1 76 ? -40.427 -18.107 48.984 1.00 54.34 76 HIS A C 1
ATOM 599 O O . HIS A 1 76 ? -39.489 -18.135 49.774 1.00 54.34 76 HIS A O 1
ATOM 605 N N . SER A 1 77 ? -41.380 -17.177 49.067 1.00 49.78 77 SER A N 1
ATOM 606 C CA . SER A 1 77 ? -41.796 -16.558 50.332 1.00 49.78 77 SER A CA 1
ATOM 607 C C . SER A 1 77 ? -43.174 -15.927 50.181 1.00 49.78 77 SER A C 1
ATOM 609 O O . SER A 1 77 ? -43.504 -15.311 49.170 1.00 49.78 77 SER A O 1
ATOM 611 N N . SER A 1 78 ? -43.980 -16.194 51.196 1.00 53.00 78 SER A N 1
ATOM 612 C CA . SER A 1 78 ? -45.423 -16.061 51.257 1.00 53.00 78 SER A CA 1
ATOM 613 C C . SER A 1 78 ? -45.944 -14.627 51.189 1.00 53.00 78 SER A C 1
ATOM 615 O O . SER A 1 78 ? -45.334 -13.693 51.698 1.00 53.00 78 SER A O 1
ATOM 617 N N . ALA A 1 79 ? -47.134 -14.528 50.595 1.00 55.16 79 ALA A N 1
ATOM 618 C CA . ALA A 1 79 ? -48.234 -13.611 50.887 1.00 55.16 79 ALA A CA 1
ATOM 619 C C . ALA A 1 79 ? -47.944 -12.463 51.877 1.00 55.16 79 ALA A C 1
ATOM 621 O O . ALA A 1 79 ? -48.025 -12.629 53.091 1.00 55.16 79 ALA A O 1
ATOM 622 N N . GLY A 1 80 ? -47.727 -11.269 51.330 1.00 48.47 80 GLY A N 1
ATOM 623 C CA . GLY A 1 80 ? -47.735 -10.011 52.067 1.00 48.47 80 GLY A CA 1
ATOM 624 C C . GLY A 1 80 ? -48.191 -8.893 51.141 1.00 48.47 80 GLY A C 1
ATOM 625 O O . GLY A 1 80 ? -47.542 -8.595 50.146 1.00 48.47 80 GLY A O 1
ATOM 626 N N . VAL A 1 81 ? -49.367 -8.356 51.435 1.00 62.47 81 VAL A N 1
ATOM 627 C CA . VAL A 1 81 ? -50.080 -7.299 50.717 1.00 62.47 81 VAL A CA 1
ATOM 628 C C . VAL A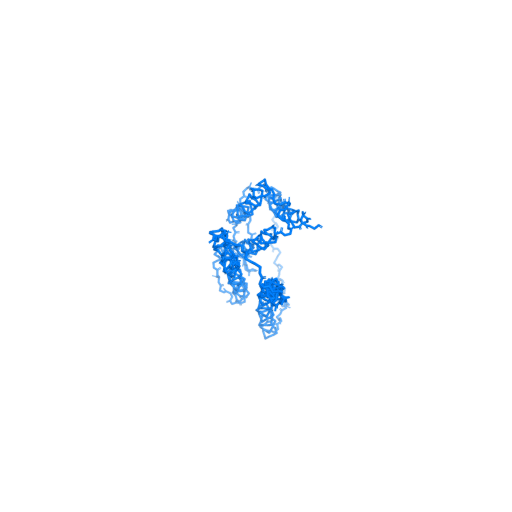 1 81 ? -49.239 -6.027 50.650 1.00 62.47 81 VAL A C 1
ATOM 630 O O . VAL A 1 81 ? -48.929 -5.484 51.698 1.00 62.47 81 VAL A O 1
ATOM 633 N N . GLU A 1 82 ? -48.978 -5.492 49.452 1.00 46.47 82 GLU A N 1
ATOM 634 C CA . GLU A 1 82 ? -48.806 -4.044 49.275 1.00 46.47 82 GLU A CA 1
ATOM 635 C C . GLU A 1 82 ? -49.066 -3.597 47.825 1.00 46.47 82 GLU A C 1
ATOM 637 O O . GLU A 1 82 ? -48.440 -4.032 46.857 1.00 46.47 82 GLU A O 1
ATOM 642 N N . ARG A 1 83 ? -50.078 -2.731 47.690 1.00 55.22 83 ARG A N 1
ATOM 643 C CA . ARG A 1 83 ? -50.459 -2.009 46.474 1.00 55.22 83 ARG A CA 1
ATOM 644 C C . ARG A 1 83 ? -49.516 -0.821 46.296 1.00 55.22 83 ARG A C 1
ATOM 646 O O . ARG A 1 83 ? -49.508 0.063 47.143 1.00 55.22 83 ARG A O 1
ATOM 653 N N . GLY A 1 84 ? -48.869 -0.709 45.137 1.00 53.56 84 GLY A N 1
ATOM 654 C CA . GLY A 1 84 ? -48.363 0.580 44.659 1.00 53.56 84 GLY A CA 1
ATOM 655 C C . GLY A 1 84 ? -47.156 0.493 43.729 1.00 53.56 84 GLY A C 1
ATOM 656 O O . GLY A 1 84 ? -46.126 -0.043 44.097 1.00 53.56 84 GLY A O 1
ATOM 657 N N . GLN A 1 85 ? -47.281 1.118 42.552 1.00 50.16 85 GLN A N 1
ATOM 658 C CA . GLN A 1 85 ? -46.192 1.524 41.642 1.00 50.16 85 GLN A CA 1
ATOM 659 C C . GLN A 1 85 ? -45.548 0.451 40.738 1.00 50.16 85 GLN A C 1
ATOM 661 O O . GLN A 1 85 ? -44.358 0.159 40.800 1.00 50.16 85 GLN A O 1
ATOM 666 N N . SER A 1 86 ? -46.307 -0.022 39.746 1.00 50.12 86 SER A N 1
ATOM 667 C CA . SER A 1 86 ? -45.825 -0.850 38.630 1.00 50.12 86 SER A CA 1
ATOM 668 C C . SER A 1 86 ? -45.825 -0.096 37.284 1.00 50.12 86 SER A C 1
ATOM 670 O O . SER A 1 86 ? -46.523 -0.479 36.354 1.00 50.12 86 SER A O 1
ATOM 672 N N . VAL A 1 87 ? -45.049 0.992 37.136 1.00 55.44 87 VAL A N 1
ATOM 673 C CA . VAL A 1 87 ? -44.962 1.719 35.834 1.00 55.44 87 VAL A CA 1
ATOM 674 C C . VAL A 1 87 ? -43.525 1.983 35.334 1.00 55.44 87 VAL A C 1
ATOM 676 O O . VAL A 1 87 ? -43.325 2.296 34.164 1.00 55.44 87 VAL A O 1
ATOM 679 N N . SER A 1 88 ? -42.474 1.755 36.130 1.00 54.78 88 SER A N 1
ATOM 680 C CA . SER A 1 88 ? -41.093 2.111 35.722 1.00 54.78 88 SER A CA 1
ATOM 681 C C . SER A 1 88 ? -40.289 0.990 35.018 1.00 54.78 88 SER A C 1
ATOM 683 O O . SER A 1 88 ? -39.352 1.256 34.265 1.00 54.78 88 SER A O 1
ATOM 685 N N . SER A 1 89 ? -40.672 -0.283 35.171 1.00 52.97 89 SER A N 1
ATOM 686 C CA . SER A 1 89 ? -39.824 -1.437 34.792 1.00 52.97 89 SER A CA 1
ATOM 687 C C . SER A 1 89 ? -39.695 -1.705 33.274 1.00 52.97 89 SER A C 1
ATOM 689 O O . SER A 1 89 ? -38.712 -2.289 32.810 1.00 52.97 89 SER A O 1
ATOM 691 N N . ASN A 1 90 ? -40.626 -1.220 32.443 1.00 51.00 90 ASN A N 1
ATOM 692 C CA . ASN A 1 90 ? -40.592 -1.490 30.996 1.00 51.00 90 ASN A CA 1
ATOM 693 C C . ASN A 1 90 ? -39.653 -0.571 30.192 1.00 51.00 90 ASN A C 1
ATOM 695 O O . ASN A 1 90 ? -39.337 -0.882 29.040 1.00 51.00 90 ASN A O 1
ATOM 699 N N . ARG A 1 91 ? -39.136 0.522 30.773 1.00 49.72 91 ARG A N 1
ATOM 700 C CA . ARG A 1 91 ? -38.298 1.486 30.033 1.00 49.72 91 ARG A CA 1
ATOM 701 C C . ARG A 1 91 ? -36.834 1.045 29.884 1.00 49.72 91 ARG A C 1
ATOM 703 O O . ARG A 1 91 ? -36.157 1.482 28.954 1.00 49.72 91 ARG A O 1
ATOM 710 N N . GLU A 1 92 ? -36.351 0.118 30.713 1.00 53.09 92 GLU A N 1
ATOM 711 C CA . GLU A 1 92 ? -34.959 -0.361 30.647 1.00 53.09 92 GLU A CA 1
ATOM 712 C C . GLU A 1 92 ? -34.739 -1.558 29.705 1.00 53.09 92 GLU A C 1
ATOM 714 O O . GLU A 1 92 ? -33.622 -1.769 29.216 1.00 53.09 92 GLU A O 1
ATOM 719 N N . ARG A 1 93 ? -35.788 -2.317 29.354 1.00 51.22 93 ARG A N 1
ATOM 720 C CA . ARG A 1 93 ? -35.666 -3.449 28.409 1.00 51.22 93 ARG A CA 1
ATOM 721 C C . ARG A 1 93 ? -35.473 -3.004 26.951 1.00 51.22 93 ARG A C 1
ATOM 723 O O . ARG A 1 93 ? -34.905 -3.757 26.162 1.00 51.22 93 ARG A O 1
ATOM 730 N N . GLY A 1 94 ? -35.845 -1.768 26.602 1.00 49.16 94 GLY A N 1
ATOM 731 C CA . GLY A 1 94 ? -35.695 -1.220 25.245 1.00 49.16 94 GLY A CA 1
ATOM 732 C C . GLY A 1 94 ? -34.265 -0.816 24.855 1.00 49.16 94 GLY A C 1
ATOM 733 O O . GLY A 1 94 ? -33.939 -0.783 23.669 1.00 49.16 94 GLY A O 1
ATOM 734 N N . LYS A 1 95 ? -33.375 -0.549 25.824 1.00 49.84 95 LYS A N 1
ATOM 735 C CA . LYS A 1 95 ? -32.021 -0.025 25.545 1.00 49.84 95 LYS A CA 1
ATOM 736 C C . LYS A 1 95 ? -30.947 -1.100 25.334 1.00 49.84 95 LYS A C 1
ATOM 738 O O . LYS A 1 95 ? -29.898 -0.798 24.775 1.00 49.84 95 LYS A O 1
ATOM 743 N N . ARG A 1 96 ? -31.196 -2.362 25.715 1.00 52.28 96 ARG A N 1
ATOM 744 C CA . ARG A 1 96 ? -30.201 -3.454 25.609 1.00 52.28 96 ARG A CA 1
ATOM 745 C C . ARG A 1 96 ? -30.139 -4.159 24.244 1.00 52.28 96 ARG A C 1
ATOM 747 O O . ARG A 1 96 ? -29.232 -4.951 24.034 1.00 52.28 96 ARG A O 1
ATOM 754 N N . ARG A 1 97 ? -31.044 -3.869 23.299 1.00 50.16 97 ARG A N 1
ATOM 755 C CA . ARG A 1 97 ? -31.091 -4.530 21.971 1.00 50.16 97 ARG A CA 1
ATOM 756 C C . ARG A 1 97 ? -30.244 -3.869 20.868 1.00 50.16 97 ARG A C 1
ATOM 758 O O . ARG A 1 97 ? -30.381 -4.230 19.708 1.00 50.16 97 ARG A O 1
ATOM 765 N N . ARG A 1 98 ? -29.379 -2.898 21.183 1.00 49.41 98 ARG A N 1
ATOM 766 C CA . ARG A 1 98 ? -28.583 -2.169 20.167 1.00 49.41 98 ARG A CA 1
ATOM 767 C C . ARG A 1 98 ? -27.068 -2.397 20.231 1.00 49.41 98 ARG A C 1
ATOM 769 O O . ARG A 1 98 ? -26.334 -1.640 19.605 1.00 49.41 98 ARG A O 1
ATOM 776 N N . MET A 1 99 ? -26.589 -3.420 20.944 1.00 49.88 99 MET A N 1
ATOM 777 C CA . MET A 1 99 ? -25.153 -3.753 20.971 1.00 49.88 99 MET A CA 1
ATOM 778 C C . MET A 1 99 ? -24.710 -4.822 19.959 1.00 49.88 99 MET A C 1
ATOM 780 O O . MET A 1 99 ? -23.510 -5.004 19.788 1.00 49.88 99 MET A O 1
ATOM 784 N N . ASP A 1 100 ? -25.619 -5.401 19.167 1.00 49.09 100 ASP A N 1
ATOM 785 C CA . ASP A 1 100 ? -25.275 -6.300 18.044 1.00 49.09 100 ASP A CA 1
ATOM 786 C C . ASP A 1 100 ? -24.732 -5.538 16.804 1.00 49.09 100 ASP A C 1
ATOM 788 O O . ASP A 1 100 ? -24.931 -5.921 15.650 1.00 49.09 100 ASP A O 1
ATOM 792 N N . GLY A 1 101 ? -24.045 -4.410 17.023 1.00 51.75 101 GLY A N 1
ATOM 793 C CA . GLY A 1 101 ? -23.443 -3.558 15.989 1.00 51.75 101 GLY A CA 1
ATOM 794 C C . GLY A 1 101 ? -22.129 -4.095 15.405 1.00 51.75 101 GLY A C 1
ATOM 795 O O . GLY A 1 101 ? -21.608 -3.532 14.440 1.00 51.75 101 GLY A O 1
ATOM 796 N N . THR A 1 102 ? -21.607 -5.199 15.941 1.00 55.59 102 THR A N 1
ATOM 797 C CA . THR A 1 102 ? -20.344 -5.839 15.536 1.00 55.59 102 THR A CA 1
ATOM 798 C C . THR A 1 102 ? -20.346 -6.342 14.089 1.00 55.59 102 THR A C 1
ATOM 800 O O . THR A 1 102 ? -19.293 -6.391 13.459 1.00 55.59 102 THR A O 1
ATOM 803 N N . GLY A 1 103 ? -21.510 -6.634 13.499 1.00 56.75 103 GLY A N 1
ATOM 804 C CA . GLY A 1 103 ? -21.589 -7.114 12.112 1.00 56.75 103 GLY A CA 1
ATOM 805 C C . GLY A 1 103 ? -21.334 -6.048 11.034 1.00 56.75 103 GLY A C 1
ATOM 806 O O . GLY A 1 103 ? -20.921 -6.384 9.924 1.00 56.75 103 GLY A O 1
ATOM 807 N N . LYS A 1 104 ? -21.572 -4.759 11.322 1.00 67.19 104 LYS A N 1
ATOM 808 C CA . LYS A 1 104 ? -21.454 -3.691 10.308 1.00 67.19 104 LYS A CA 1
ATOM 809 C C . LYS A 1 104 ? -20.040 -3.115 10.202 1.00 67.19 104 LYS A C 1
ATOM 811 O O . LYS A 1 104 ? -19.640 -2.748 9.100 1.00 67.19 104 LYS A O 1
ATOM 816 N N . SER A 1 105 ? -19.265 -3.082 11.291 1.00 69.50 105 SER A N 1
ATOM 817 C CA . SER A 1 105 ? -17.909 -2.503 11.276 1.00 69.50 105 SER A CA 1
ATOM 818 C C . SER A 1 105 ? -16.854 -3.396 10.612 1.00 69.50 105 SER A C 1
ATOM 820 O O . SER A 1 105 ? -15.826 -2.888 10.176 1.00 69.50 105 SER A O 1
ATOM 822 N N . ALA A 1 106 ? -17.110 -4.703 10.472 1.00 75.88 106 ALA A N 1
AT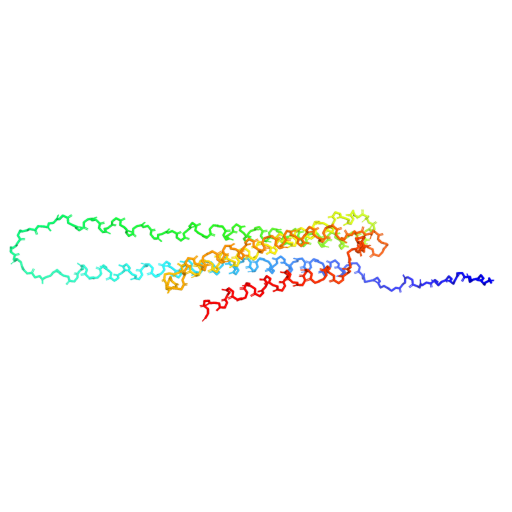OM 823 C CA . ALA A 1 106 ? -16.175 -5.644 9.845 1.00 75.88 106 ALA A CA 1
ATOM 824 C C . ALA A 1 106 ? -16.221 -5.643 8.302 1.00 75.88 106 ALA A C 1
ATOM 826 O O . ALA A 1 106 ? -15.277 -6.095 7.654 1.00 75.88 106 ALA A O 1
ATOM 827 N N . ARG A 1 107 ? -17.305 -5.135 7.695 1.00 84.00 107 ARG A N 1
ATOM 828 C CA . ARG A 1 107 ? -17.463 -5.056 6.230 1.00 84.00 107 ARG A CA 1
ATOM 829 C C . ARG A 1 107 ? -16.344 -4.271 5.526 1.00 84.00 107 ARG A C 1
ATOM 831 O O . ARG A 1 107 ? -15.770 -4.836 4.599 1.00 84.00 107 ARG A O 1
ATOM 838 N N . PRO A 1 108 ? -15.991 -3.034 5.938 1.00 85.38 108 PRO A N 1
ATOM 839 C CA . PRO A 1 108 ? -14.939 -2.273 5.261 1.00 85.38 108 PRO A CA 1
ATOM 840 C C . PRO A 1 108 ? -13.576 -2.967 5.324 1.00 85.38 108 PRO A C 1
ATOM 842 O O . PRO A 1 108 ? -12.841 -2.938 4.345 1.00 85.38 108 PRO A O 1
ATOM 845 N N . LEU A 1 109 ? -13.263 -3.655 6.429 1.00 85.75 109 LEU A N 1
ATOM 846 C CA . LEU A 1 109 ? -12.010 -4.397 6.563 1.00 85.75 109 LEU A CA 1
ATOM 847 C C . LEU A 1 109 ? -11.924 -5.544 5.546 1.00 85.75 109 LEU A C 1
ATOM 849 O O . LEU A 1 109 ? -10.910 -5.685 4.872 1.00 85.75 109 LEU A O 1
ATOM 853 N N . ARG A 1 110 ? -13.004 -6.324 5.384 1.00 85.44 110 ARG A N 1
ATOM 854 C CA . ARG A 1 110 ? -13.056 -7.401 4.379 1.00 85.44 110 ARG A CA 1
ATOM 855 C C . ARG A 1 110 ? -12.859 -6.862 2.967 1.00 85.44 110 ARG A C 1
ATOM 857 O O . ARG A 1 110 ? -12.089 -7.431 2.206 1.00 85.44 110 ARG A O 1
ATOM 864 N N . VAL A 1 111 ? -13.529 -5.758 2.642 1.00 86.94 111 VAL A N 1
ATOM 865 C CA . VAL A 1 111 ? -13.418 -5.111 1.330 1.00 86.94 111 VAL A CA 1
ATOM 866 C C . VAL A 1 111 ? -11.982 -4.638 1.076 1.00 86.94 111 VAL A C 1
ATOM 868 O O . VAL A 1 111 ? -11.429 -4.942 0.024 1.00 86.94 111 VAL A O 1
ATOM 871 N N . LEU A 1 112 ? -11.340 -3.986 2.051 1.00 87.88 112 LEU A N 1
ATOM 872 C CA . LEU A 1 112 ? -9.939 -3.558 1.941 1.00 87.88 112 LEU A CA 1
ATOM 873 C C . LEU A 1 112 ? -8.973 -4.732 1.747 1.00 87.88 112 LEU A C 1
ATOM 875 O O . LEU A 1 112 ? -8.060 -4.632 0.934 1.00 87.88 112 LEU A O 1
ATOM 879 N N . CYS A 1 113 ? -9.177 -5.850 2.449 1.00 86.94 113 CYS A N 1
ATOM 880 C CA . CYS A 1 113 ? -8.356 -7.048 2.268 1.00 86.94 113 CYS A CA 1
ATOM 881 C C . CYS A 1 113 ? -8.520 -7.662 0.870 1.00 86.94 113 CYS A C 1
ATOM 883 O O . CYS A 1 113 ? -7.529 -8.084 0.282 1.00 86.94 113 CYS A O 1
ATOM 885 N N . ILE A 1 114 ? -9.742 -7.685 0.326 1.00 86.44 114 ILE A N 1
ATOM 886 C CA . ILE A 1 114 ? -9.997 -8.165 -1.041 1.00 86.44 114 ILE A CA 1
ATOM 887 C C . ILE A 1 114 ? -9.285 -7.267 -2.057 1.00 86.44 114 ILE A C 1
ATOM 889 O O . ILE A 1 114 ? -8.605 -7.779 -2.941 1.00 86.44 114 ILE A O 1
ATOM 893 N N . PHE A 1 115 ? -9.378 -5.942 -1.907 1.00 88.06 115 PHE A N 1
ATOM 894 C CA . PHE A 1 115 ? -8.658 -5.009 -2.777 1.00 88.06 115 PHE A CA 1
ATOM 895 C C . PHE A 1 115 ? -7.139 -5.164 -2.664 1.00 88.06 115 PHE A C 1
ATOM 897 O O . PHE A 1 115 ? -6.462 -5.214 -3.686 1.00 88.06 115 PHE A O 1
ATOM 904 N N . ALA A 1 116 ? -6.599 -5.304 -1.451 1.00 87.88 116 ALA A N 1
ATOM 905 C CA . ALA A 1 116 ? -5.172 -5.548 -1.249 1.00 87.88 116 ALA A CA 1
ATOM 906 C C . ALA A 1 116 ? -4.710 -6.831 -1.961 1.00 87.88 116 ALA A C 1
ATOM 908 O O . ALA A 1 116 ? -3.713 -6.808 -2.678 1.00 87.88 116 ALA A O 1
ATOM 909 N N . ALA A 1 117 ? -5.460 -7.928 -1.813 1.00 86.25 117 ALA A N 1
ATOM 910 C CA . ALA A 1 117 ? -5.165 -9.189 -2.487 1.00 86.25 117 ALA A CA 1
ATOM 911 C C . ALA A 1 117 ? -5.248 -9.052 -4.015 1.00 86.25 117 ALA A C 1
ATOM 913 O O . ALA A 1 117 ? -4.359 -9.516 -4.721 1.00 86.25 117 ALA A O 1
ATOM 914 N N . PHE A 1 118 ? -6.268 -8.359 -4.525 1.00 87.19 118 PHE A N 1
ATOM 915 C CA . PHE A 1 118 ? -6.411 -8.088 -5.953 1.00 87.19 118 PHE A CA 1
ATOM 916 C C . PHE A 1 118 ? -5.206 -7.318 -6.512 1.00 87.19 118 PHE A C 1
ATOM 918 O O . PHE A 1 118 ? -4.607 -7.754 -7.491 1.00 87.19 118 PHE A O 1
ATOM 925 N N . PHE A 1 119 ? -4.790 -6.225 -5.864 1.00 88.06 119 PHE A N 1
ATOM 926 C CA . PHE A 1 119 ? -3.611 -5.469 -6.298 1.00 88.06 119 PHE A CA 1
ATOM 927 C C . PHE A 1 119 ? -2.321 -6.287 -6.187 1.00 88.06 119 PHE A C 1
ATOM 929 O O . PHE A 1 119 ? -1.467 -6.188 -7.064 1.00 88.06 119 PHE A O 1
ATOM 936 N N . ALA A 1 120 ? -2.179 -7.136 -5.167 1.00 84.38 120 ALA A N 1
ATOM 937 C CA . ALA A 1 120 ? -1.040 -8.044 -5.066 1.00 84.38 120 ALA A CA 1
ATOM 938 C C . ALA A 1 120 ? -0.984 -9.028 -6.248 1.00 84.38 120 ALA A C 1
ATOM 940 O O . ALA A 1 120 ? 0.080 -9.224 -6.828 1.00 84.38 120 ALA A O 1
ATOM 941 N N . VAL A 1 121 ? -2.124 -9.590 -6.662 1.00 85.88 121 VAL A N 1
ATOM 942 C CA . VAL A 1 121 ? -2.197 -10.475 -7.836 1.00 85.88 121 VAL A CA 1
ATOM 943 C C . VAL A 1 121 ? -1.859 -9.720 -9.123 1.00 85.88 121 VAL A C 1
ATOM 945 O O . VAL A 1 121 ? -1.069 -10.214 -9.922 1.00 85.88 121 VAL A O 1
ATOM 948 N N . VAL A 1 122 ? -2.391 -8.507 -9.312 1.00 85.38 122 VAL A N 1
ATOM 949 C CA . VAL A 1 122 ? -2.066 -7.665 -10.480 1.00 85.38 122 VAL A CA 1
ATOM 950 C C . VAL A 1 122 ? -0.570 -7.341 -10.528 1.00 85.38 122 VAL A C 1
ATOM 952 O O . VAL A 1 122 ? 0.036 -7.413 -11.593 1.00 85.38 122 VAL A O 1
ATOM 955 N N . ARG A 1 123 ? 0.044 -7.033 -9.378 1.00 87.94 123 ARG A N 1
ATOM 956 C CA . ARG A 1 123 ? 1.488 -6.780 -9.258 1.00 87.94 123 ARG A CA 1
ATOM 957 C C . ARG A 1 123 ? 2.294 -8.001 -9.698 1.00 87.94 123 ARG A C 1
ATOM 959 O O . ARG A 1 123 ? 3.198 -7.844 -10.510 1.00 87.94 123 ARG A O 1
ATOM 966 N N . MET A 1 124 ? 1.935 -9.180 -9.194 1.00 85.69 124 MET A N 1
ATOM 967 C CA . MET A 1 124 ? 2.597 -10.441 -9.535 1.00 85.69 124 MET A CA 1
ATOM 968 C C . MET A 1 124 ? 2.455 -10.756 -11.025 1.00 85.69 124 MET A C 1
ATOM 970 O O . MET A 1 124 ? 3.434 -11.105 -11.670 1.00 85.69 124 MET A O 1
ATOM 974 N N . ALA A 1 125 ? 1.264 -10.570 -11.598 1.00 85.12 125 ALA A N 1
ATOM 975 C CA . ALA A 1 125 ? 1.048 -10.748 -13.031 1.00 85.12 125 ALA A CA 1
ATOM 976 C C . ALA A 1 125 ? 1.890 -9.769 -13.868 1.00 85.12 125 ALA A C 1
ATOM 978 O O . ALA A 1 125 ? 2.411 -10.151 -14.911 1.00 85.12 125 ALA A O 1
ATOM 979 N N . ALA A 1 126 ? 2.054 -8.526 -13.406 1.00 86.06 126 ALA A N 1
ATOM 980 C CA . ALA A 1 126 ? 2.924 -7.555 -14.059 1.00 86.06 126 ALA A CA 1
ATOM 981 C C . ALA A 1 126 ? 4.394 -8.009 -14.024 1.00 86.06 126 ALA A C 1
ATOM 983 O O . ALA A 1 126 ? 5.030 -8.018 -15.074 1.00 86.06 126 ALA A O 1
ATOM 984 N N . ASP A 1 127 ? 4.901 -8.451 -12.867 1.00 85.31 127 ASP A N 1
ATOM 985 C CA . ASP A 1 127 ? 6.279 -8.959 -12.747 1.00 85.31 127 ASP A CA 1
ATOM 986 C C . ASP A 1 127 ? 6.523 -10.130 -13.719 1.00 85.31 127 ASP A C 1
ATOM 988 O O . ASP A 1 127 ? 7.520 -10.157 -14.438 1.00 85.31 127 ASP A O 1
ATOM 992 N N . GLN A 1 128 ? 5.562 -11.052 -13.834 1.00 83.25 128 GLN A N 1
ATOM 993 C CA . GLN A 1 128 ? 5.637 -12.170 -14.784 1.00 83.25 128 GLN A CA 1
ATOM 994 C C . GLN A 1 128 ? 5.675 -11.719 -16.252 1.00 83.25 128 GLN A C 1
ATOM 996 O O . GLN A 1 128 ? 6.362 -12.325 -17.076 1.00 83.25 128 GLN A O 1
ATOM 1001 N N . LEU A 1 129 ? 4.951 -10.651 -16.600 1.00 83.12 129 LEU A N 1
ATOM 1002 C CA . LEU A 1 129 ? 4.964 -10.101 -17.957 1.00 83.12 129 LEU A CA 1
ATOM 1003 C C . LEU A 1 129 ? 6.313 -9.459 -18.298 1.00 83.12 129 LEU A C 1
ATOM 1005 O O . LEU A 1 129 ? 6.779 -9.619 -19.425 1.00 83.12 129 LEU A O 1
ATOM 1009 N N . GLU A 1 130 ? 6.962 -8.769 -17.358 1.00 82.31 130 GLU A N 1
ATOM 1010 C CA . GLU A 1 130 ? 8.318 -8.230 -17.559 1.00 82.31 130 GLU A CA 1
ATOM 1011 C C . GLU A 1 130 ? 9.315 -9.352 -17.850 1.00 82.31 130 GLU A C 1
ATOM 1013 O O . GLU A 1 130 ? 10.037 -9.313 -18.845 1.00 82.31 130 GLU A O 1
ATOM 1018 N N . LEU A 1 131 ? 9.270 -10.400 -17.032 1.00 78.69 131 LEU A N 1
ATOM 1019 C CA . LEU A 1 131 ? 10.095 -11.590 -17.181 1.00 78.69 131 LEU A CA 1
ATOM 1020 C C . LEU A 1 131 ? 9.869 -12.273 -18.539 1.00 78.69 131 LEU A C 1
ATOM 1022 O O . LEU A 1 131 ? 10.822 -12.503 -19.279 1.00 78.69 131 LEU A O 1
ATOM 1026 N N . GLY A 1 132 ? 8.621 -12.521 -18.944 1.00 79.50 132 GLY A N 1
ATOM 1027 C CA . GLY A 1 132 ? 8.326 -13.135 -20.247 1.00 79.50 132 GLY A CA 1
ATOM 1028 C C . GLY A 1 132 ? 8.711 -12.270 -21.457 1.00 79.50 132 GLY A C 1
ATOM 1029 O O . GLY A 1 132 ? 9.071 -12.784 -22.523 1.00 79.50 132 GLY A O 1
ATOM 1030 N N . THR A 1 133 ? 8.659 -10.946 -21.317 1.00 79.62 133 THR A N 1
ATOM 1031 C CA . THR A 1 133 ? 8.951 -10.017 -22.421 1.00 79.62 133 THR A CA 1
ATOM 1032 C C . THR A 1 133 ? 10.437 -9.760 -22.602 1.00 79.62 133 THR A C 1
ATOM 1034 O O . THR A 1 133 ? 10.891 -9.638 -23.740 1.00 79.62 133 THR A O 1
ATOM 1037 N N . TYR A 1 134 ? 11.209 -9.831 -21.516 1.00 77.31 134 TYR A N 1
ATOM 1038 C CA . TYR A 1 134 ? 12.668 -9.855 -21.557 1.00 77.31 134 TYR A CA 1
ATOM 1039 C C . TYR A 1 134 ? 13.204 -10.970 -22.474 1.00 77.31 134 TYR A C 1
ATOM 1041 O O . TYR A 1 134 ? 14.061 -10.718 -23.318 1.00 77.31 134 TYR A O 1
ATOM 1049 N N . TYR A 1 135 ? 12.650 -12.185 -22.382 1.00 74.19 135 TYR A N 1
ATOM 1050 C CA . TYR A 1 135 ? 13.113 -13.327 -23.185 1.00 74.19 135 TYR A CA 1
ATOM 1051 C C . TYR A 1 135 ? 12.574 -13.363 -24.616 1.00 74.19 135 TYR A C 1
ATOM 1053 O O . TYR A 1 135 ? 13.241 -13.883 -25.508 1.00 74.19 135 TYR A O 1
ATOM 1061 N N . SER A 1 136 ? 11.369 -12.846 -24.858 1.00 76.38 136 SER A N 1
ATOM 1062 C CA . SER A 1 136 ? 10.746 -12.901 -26.189 1.00 76.38 136 SER A CA 1
ATOM 1063 C C . SER A 1 136 ? 11.226 -11.798 -27.137 1.00 76.38 136 SER A C 1
ATOM 1065 O O . SER A 1 136 ? 10.874 -11.814 -28.316 1.00 76.38 136 SER A O 1
ATOM 1067 N N . GLY A 1 137 ? 12.007 -10.826 -26.648 1.00 70.81 137 GLY A N 1
ATOM 1068 C CA . GLY A 1 137 ? 12.456 -9.673 -27.436 1.00 70.81 137 GLY A CA 1
ATOM 1069 C C . GLY A 1 137 ? 11.317 -8.735 -27.859 1.00 70.81 137 GLY A C 1
ATOM 1070 O O . GLY A 1 137 ? 11.537 -7.795 -28.628 1.00 70.81 137 GLY A O 1
ATOM 1071 N N . VAL A 1 138 ? 10.095 -8.973 -27.369 1.00 71.88 138 VAL A N 1
ATOM 1072 C CA . VAL A 1 138 ? 8.932 -8.130 -27.632 1.00 71.88 138 VAL A CA 1
ATOM 1073 C C . VAL A 1 138 ? 9.056 -6.879 -26.775 1.00 71.88 138 VAL A C 1
ATOM 1075 O O . VAL A 1 138 ? 9.022 -6.936 -25.547 1.00 71.88 138 VAL A O 1
ATOM 1078 N N . ARG A 1 139 ? 9.182 -5.725 -27.433 1.00 69.50 139 ARG A N 1
ATOM 1079 C CA . ARG A 1 139 ? 9.263 -4.425 -26.762 1.00 69.50 139 ARG A CA 1
ATOM 1080 C C . ARG A 1 139 ? 7.903 -4.061 -26.176 1.00 69.50 139 ARG A C 1
ATOM 1082 O O . ARG A 1 139 ? 7.058 -3.476 -26.853 1.00 69.50 139 ARG A O 1
ATOM 1089 N N . VAL A 1 140 ? 7.679 -4.416 -24.915 1.00 69.44 140 VAL A N 1
ATOM 1090 C CA . VAL A 1 140 ? 6.579 -3.837 -24.141 1.00 69.44 140 VAL A CA 1
ATOM 1091 C C . VAL A 1 140 ? 6.916 -2.387 -23.867 1.00 69.44 140 VAL A C 1
ATOM 1093 O O . VAL A 1 140 ? 8.062 -2.042 -23.600 1.00 69.44 140 VAL A O 1
ATOM 1096 N N . ASN A 1 141 ? 5.902 -1.537 -23.936 1.00 81.12 141 ASN A N 1
ATOM 1097 C CA . ASN A 1 141 ? 6.035 -0.115 -23.694 1.00 81.12 141 ASN A CA 1
ATOM 1098 C C . ASN A 1 141 ? 6.479 0.101 -22.233 1.00 81.12 141 ASN A C 1
ATOM 1100 O O . ASN A 1 141 ? 5.635 0.112 -21.331 1.00 81.12 141 ASN A O 1
ATOM 1104 N N . CYS A 1 142 ? 7.789 0.211 -21.972 1.00 83.50 142 CYS A N 1
ATOM 1105 C CA . CYS A 1 142 ? 8.290 0.110 -20.602 1.00 83.50 142 CYS A CA 1
ATOM 1106 C C . CYS A 1 142 ? 7.722 1.210 -19.696 1.00 83.50 142 CYS A C 1
ATOM 1108 O O . CYS A 1 142 ? 7.402 0.983 -18.529 1.00 83.50 142 CYS A O 1
ATOM 111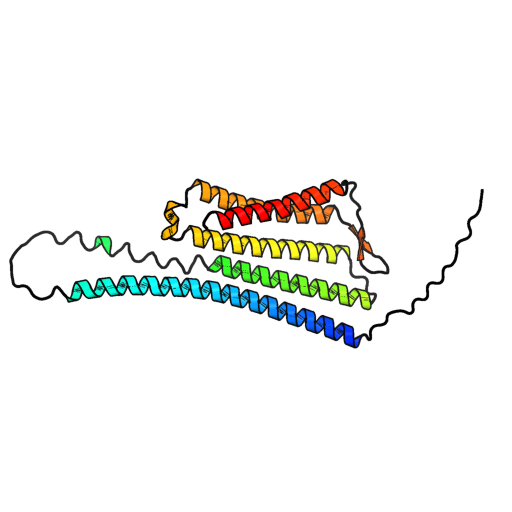0 N N . LYS A 1 143 ? 7.477 2.394 -20.261 1.00 81.69 143 LYS A N 1
ATOM 1111 C CA . LYS A 1 143 ? 6.810 3.486 -19.551 1.00 81.69 143 LYS A CA 1
ATOM 1112 C C . LYS A 1 143 ? 5.467 3.057 -18.949 1.00 81.69 143 LYS A C 1
ATOM 1114 O O . LYS A 1 143 ? 5.160 3.430 -17.822 1.00 81.69 143 LYS A O 1
ATOM 1119 N N . VAL A 1 144 ? 4.674 2.270 -19.678 1.00 82.38 144 VAL A N 1
ATOM 1120 C CA . VAL A 1 144 ? 3.376 1.775 -19.195 1.00 82.38 144 VAL A CA 1
ATOM 1121 C C . VAL A 1 144 ? 3.582 0.748 -18.091 1.00 82.38 144 VAL A C 1
ATOM 1123 O O . VAL A 1 144 ? 2.948 0.855 -17.044 1.00 82.38 144 VAL A O 1
ATOM 1126 N N . TYR A 1 145 ? 4.496 -0.201 -18.297 1.00 86.25 145 TYR A N 1
ATOM 1127 C CA . TYR A 1 145 ? 4.823 -1.220 -17.303 1.00 86.25 145 TYR A CA 1
ATOM 1128 C C . TYR A 1 145 ? 5.239 -0.594 -15.967 1.00 86.25 145 TYR A C 1
ATOM 1130 O O . TYR A 1 145 ? 4.629 -0.859 -14.931 1.00 86.25 145 TYR A O 1
ATOM 1138 N N . GLN A 1 146 ? 6.209 0.318 -16.007 1.00 85.00 146 GLN A N 1
ATOM 1139 C CA . GLN A 1 146 ? 6.726 0.988 -14.823 1.00 85.00 146 GLN A CA 1
ATOM 1140 C C . GLN A 1 146 ? 5.620 1.748 -14.074 1.00 85.00 146 GLN A C 1
ATOM 1142 O O . GLN A 1 146 ? 5.522 1.658 -12.850 1.00 85.00 146 GLN A O 1
ATOM 1147 N N . VAL A 1 147 ? 4.749 2.460 -14.796 1.00 83.69 147 VAL A N 1
ATOM 1148 C CA . VAL A 1 147 ? 3.610 3.174 -14.199 1.00 83.69 147 VAL A CA 1
ATOM 1149 C C . VAL A 1 147 ? 2.630 2.200 -13.538 1.00 83.69 147 VAL A C 1
ATOM 1151 O O . VAL A 1 147 ? 2.221 2.432 -12.400 1.00 83.69 147 VAL A O 1
ATOM 1154 N N . VAL A 1 148 ? 2.286 1.090 -14.199 1.00 86.50 148 VAL A N 1
ATOM 1155 C CA . VAL A 1 148 ? 1.383 0.065 -13.646 1.00 86.50 148 VAL A CA 1
ATOM 1156 C C . VAL A 1 148 ? 1.960 -0.541 -12.371 1.00 86.50 148 VAL A C 1
ATOM 1158 O O . VAL A 1 148 ? 1.249 -0.640 -11.370 1.00 86.50 148 VAL A O 1
ATOM 1161 N N . VAL A 1 149 ? 3.244 -0.897 -12.375 1.00 87.62 149 VAL A N 1
ATOM 1162 C CA . VAL A 1 149 ? 3.935 -1.466 -11.212 1.00 87.62 149 VAL A CA 1
ATOM 1163 C C . VAL A 1 149 ? 3.900 -0.513 -10.023 1.00 87.62 149 VAL A C 1
ATOM 1165 O O . VAL A 1 149 ? 3.497 -0.907 -8.927 1.00 87.62 149 VAL A O 1
ATOM 1168 N N . VAL A 1 150 ? 4.270 0.750 -10.243 1.00 86.75 150 VAL A N 1
ATOM 1169 C CA . VAL A 1 150 ? 4.340 1.766 -9.187 1.00 86.75 150 VAL A CA 1
ATOM 1170 C C . VAL A 1 150 ? 2.954 2.050 -8.613 1.00 86.75 150 VAL A C 1
ATOM 1172 O O . VAL A 1 150 ? 2.784 2.033 -7.395 1.00 86.75 150 VAL A O 1
ATOM 1175 N N . ILE A 1 151 ? 1.946 2.254 -9.468 1.00 87.69 151 ILE A N 1
ATOM 1176 C CA . ILE A 1 151 ? 0.566 2.505 -9.029 1.00 87.69 151 ILE A CA 1
ATOM 1177 C C . ILE A 1 151 ? 0.028 1.307 -8.244 1.00 87.69 151 ILE A C 1
ATOM 1179 O O . ILE A 1 151 ? -0.516 1.476 -7.153 1.00 87.69 151 ILE A O 1
ATOM 1183 N N . THR A 1 152 ? 0.200 0.093 -8.769 1.00 89.12 152 THR A N 1
ATOM 1184 C CA . THR A 1 152 ? -0.324 -1.124 -8.136 1.00 89.12 152 THR A CA 1
ATOM 1185 C C . THR A 1 152 ? 0.332 -1.364 -6.778 1.00 89.12 152 THR A C 1
ATOM 1187 O O . THR A 1 152 ? -0.358 -1.679 -5.807 1.00 89.12 152 THR A O 1
ATOM 1190 N N . TYR A 1 153 ? 1.647 -1.152 -6.677 1.00 86.88 153 TYR A N 1
ATOM 1191 C CA . TYR A 1 153 ? 2.378 -1.236 -5.414 1.00 86.88 153 TYR A CA 1
ATOM 1192 C C . TYR A 1 153 ? 1.858 -0.222 -4.386 1.00 86.88 153 TYR A C 1
ATOM 1194 O O . TYR A 1 153 ? 1.524 -0.596 -3.259 1.00 86.88 153 TYR A O 1
ATOM 1202 N N . SER A 1 154 ? 1.718 1.047 -4.778 1.00 87.19 154 SER A N 1
ATOM 1203 C CA . SER A 1 154 ? 1.220 2.105 -3.894 1.00 87.19 154 SER A CA 1
ATOM 1204 C C . SER A 1 154 ? -0.215 1.863 -3.422 1.00 87.19 154 SER A C 1
ATOM 1206 O O . SER A 1 154 ? -0.523 2.070 -2.244 1.00 87.19 154 SER A O 1
ATOM 1208 N N . LEU A 1 155 ? -1.095 1.384 -4.308 1.00 87.81 155 LEU A N 1
ATOM 1209 C CA . LEU A 1 155 ? -2.475 1.030 -3.963 1.00 87.81 155 LEU A CA 1
ATOM 1210 C C . LEU A 1 155 ? -2.532 -0.166 -3.008 1.00 87.81 155 LEU A C 1
ATOM 1212 O O . LEU A 1 155 ? -3.270 -0.120 -2.021 1.00 87.81 155 LEU A O 1
ATOM 1216 N N . CYS A 1 156 ? -1.721 -1.200 -3.250 1.00 89.69 156 CYS A N 1
ATOM 1217 C CA . CYS A 1 156 ? -1.602 -2.356 -2.364 1.00 89.69 156 CYS A CA 1
ATOM 1218 C C . CYS A 1 156 ? -1.151 -1.934 -0.957 1.00 89.69 156 CYS A C 1
ATOM 1220 O O . CYS A 1 156 ? -1.836 -2.223 0.029 1.00 89.69 156 CYS A O 1
ATOM 1222 N N . ALA A 1 157 ? -0.064 -1.161 -0.863 1.00 85.62 157 ALA A N 1
ATOM 1223 C CA . ALA A 1 157 ? 0.441 -0.636 0.403 1.00 85.62 157 ALA A CA 1
ATOM 1224 C C . ALA A 1 157 ? -0.618 0.209 1.132 1.00 85.62 157 ALA A C 1
ATOM 1226 O O . ALA A 1 157 ? -0.867 0.005 2.320 1.00 85.62 157 ALA A O 1
ATOM 1227 N N . THR A 1 158 ? -1.311 1.102 0.418 1.00 87.81 158 THR A N 1
ATOM 1228 C CA . THR A 1 158 ? -2.385 1.934 0.989 1.00 87.81 158 THR A CA 1
ATOM 1229 C C . THR A 1 158 ? -3.532 1.088 1.538 1.00 87.81 158 THR A C 1
ATOM 1231 O O . THR A 1 158 ? -4.033 1.374 2.629 1.00 87.81 158 THR A O 1
ATOM 1234 N N . CYS A 1 159 ? -3.931 0.021 0.837 1.00 90.00 159 CYS A N 1
ATOM 1235 C CA . CYS A 1 159 ? -4.969 -0.894 1.313 1.00 90.00 159 CYS A CA 1
ATOM 1236 C C . CYS A 1 159 ? -4.538 -1.616 2.598 1.00 90.00 159 CYS A C 1
ATOM 1238 O O . CYS A 1 159 ? -5.317 -1.676 3.552 1.00 90.00 159 CYS A O 1
ATOM 1240 N N . ILE A 1 160 ? -3.295 -2.107 2.656 1.00 87.50 160 ILE A N 1
ATOM 1241 C CA . ILE A 1 160 ? -2.743 -2.792 3.835 1.00 87.50 160 ILE A CA 1
ATOM 1242 C C . ILE A 1 160 ? -2.679 -1.839 5.034 1.00 87.50 160 ILE A C 1
ATOM 1244 O O . ILE A 1 160 ? -3.188 -2.166 6.109 1.00 87.50 160 ILE A O 1
ATOM 1248 N N . TYR A 1 161 ? -2.117 -0.640 4.858 1.00 86.00 161 TYR A N 1
ATOM 1249 C CA . TYR A 1 161 ? -2.021 0.344 5.937 1.00 86.00 161 TYR A CA 1
ATOM 1250 C C . TYR A 1 161 ? -3.394 0.819 6.414 1.00 86.00 161 TYR A C 1
ATOM 1252 O O . TYR A 1 161 ? -3.619 0.934 7.619 1.00 86.00 161 TYR A O 1
ATOM 1260 N N . SER A 1 162 ? -4.346 1.009 5.499 1.00 90.06 162 SER A N 1
ATOM 1261 C CA . SER A 1 162 ? -5.732 1.332 5.855 1.00 90.06 162 SER A CA 1
ATOM 1262 C C . SER A 1 162 ? -6.388 0.200 6.651 1.00 90.06 162 SER A C 1
ATOM 1264 O O . SER A 1 162 ? -7.082 0.459 7.634 1.00 90.06 162 SER A O 1
ATOM 1266 N N . ALA A 1 163 ? -6.152 -1.063 6.282 1.00 88.69 163 ALA A N 1
ATOM 1267 C CA . ALA A 1 163 ? -6.677 -2.218 7.009 1.00 88.69 163 ALA A CA 1
ATOM 1268 C C . ALA A 1 163 ? -6.092 -2.325 8.429 1.00 88.69 163 ALA A C 1
ATOM 1270 O O . ALA A 1 163 ? -6.840 -2.529 9.391 1.00 88.69 163 ALA A O 1
ATOM 1271 N N . LEU A 1 164 ? -4.778 -2.126 8.582 1.00 85.69 164 LEU A N 1
ATOM 1272 C CA . LEU A 1 164 ? -4.109 -2.070 9.888 1.00 85.69 164 LEU A CA 1
ATOM 1273 C C . LEU A 1 164 ? -4.659 -0.932 10.751 1.00 85.69 164 LEU A C 1
ATOM 1275 O O . LEU A 1 164 ? -4.969 -1.136 11.926 1.00 85.69 164 LEU A O 1
ATOM 1279 N N . TRP A 1 165 ? -4.863 0.240 10.153 1.00 90.19 165 TRP A N 1
ATOM 1280 C CA . TRP A 1 165 ? -5.473 1.384 10.816 1.00 90.19 165 TRP A CA 1
ATOM 1281 C C . TRP A 1 165 ? -6.903 1.086 11.294 1.00 90.19 165 TRP A C 1
ATOM 1283 O O . TRP A 1 165 ? -7.252 1.362 12.444 1.00 90.19 165 TRP A O 1
ATOM 1293 N N . PHE A 1 166 ? -7.733 0.453 10.456 1.00 90.56 166 PHE A N 1
ATOM 1294 C CA . PHE A 1 166 ? -9.086 0.042 10.845 1.00 90.56 166 PHE A CA 1
ATOM 1295 C C . PHE A 1 166 ? -9.067 -0.955 12.004 1.00 90.56 166 PHE A C 1
ATOM 1297 O O . PHE A 1 166 ? -9.885 -0.847 12.920 1.00 90.56 166 PHE A O 1
ATOM 1304 N N . ARG A 1 167 ? -8.127 -1.905 11.991 1.00 86.88 167 ARG A N 1
ATOM 1305 C CA . ARG A 1 167 ? -7.946 -2.867 13.082 1.00 86.88 167 ARG A CA 1
ATOM 1306 C C . ARG A 1 167 ? -7.582 -2.167 14.392 1.00 86.88 167 ARG A C 1
ATOM 1308 O O . ARG A 1 167 ? -8.210 -2.455 15.410 1.00 86.88 167 ARG A O 1
ATOM 1315 N N . LEU A 1 168 ? -6.647 -1.215 14.358 1.00 87.69 168 LEU A N 1
ATOM 1316 C CA . LEU A 1 168 ? -6.279 -0.406 15.523 1.00 87.69 168 LEU A CA 1
ATOM 1317 C C . LEU A 1 168 ? -7.484 0.371 16.067 1.00 87.69 168 LEU A C 1
ATOM 1319 O O . LEU A 1 168 ? -7.742 0.371 17.268 1.00 87.69 168 LEU A O 1
ATOM 1323 N N . ARG A 1 169 ? -8.285 0.970 15.183 1.00 88.75 169 ARG A N 1
ATOM 1324 C CA . ARG A 1 169 ? -9.499 1.691 15.575 1.00 88.75 169 ARG A CA 1
ATOM 1325 C C . ARG A 1 169 ? -10.537 0.792 16.244 1.00 88.75 169 ARG A C 1
ATOM 1327 O O . ARG A 1 169 ? -11.179 1.210 17.206 1.00 88.75 169 ARG A O 1
ATOM 1334 N N . ILE A 1 170 ? -10.732 -0.424 15.733 1.00 87.50 170 ILE A N 1
ATOM 1335 C CA . ILE A 1 170 ? -11.634 -1.407 16.353 1.00 87.50 170 ILE A CA 1
ATOM 1336 C C . ILE A 1 170 ? -11.133 -1.767 17.756 1.00 87.50 170 ILE A C 1
ATOM 1338 O O . ILE A 1 170 ? -11.940 -1.851 18.679 1.00 87.50 170 ILE A O 1
ATOM 1342 N N . PHE A 1 171 ? -9.818 -1.925 17.921 1.00 86.19 171 PHE A N 1
ATOM 1343 C CA . PHE A 1 171 ? -9.194 -2.229 19.206 1.00 86.19 171 PHE A CA 1
ATOM 1344 C C . PHE A 1 171 ? -9.352 -1.079 20.215 1.00 86.19 171 PHE A C 1
ATOM 1346 O O . PHE A 1 171 ? -9.800 -1.309 21.336 1.00 86.19 171 PHE A O 1
ATOM 1353 N N . LEU A 1 172 ? -9.095 0.166 19.801 1.00 86.56 172 LEU A N 1
ATOM 1354 C CA . LEU A 1 172 ? -9.261 1.359 20.641 1.00 86.56 172 LEU A CA 1
ATOM 1355 C C . LEU A 1 172 ? -10.714 1.587 21.077 1.00 86.56 172 LEU A C 1
ATOM 1357 O O . LEU A 1 172 ? -10.962 1.970 22.213 1.00 86.56 172 LEU A O 1
ATOM 1361 N N . ASN A 1 173 ? -11.687 1.283 20.216 1.00 85.56 173 ASN A N 1
ATOM 1362 C CA . ASN A 1 173 ? -13.110 1.397 20.552 1.00 85.56 173 ASN A CA 1
ATOM 1363 C C . ASN A 1 173 ? -13.618 0.301 21.512 1.00 85.56 173 ASN A C 1
ATOM 1365 O O . ASN A 1 173 ? -14.812 0.265 21.825 1.00 85.56 173 ASN A O 1
ATOM 1369 N N . HIS A 1 174 ? -12.764 -0.625 21.958 1.00 83.88 174 HIS A N 1
ATOM 1370 C CA . HIS A 1 174 ? -13.161 -1.659 22.905 1.00 83.88 174 HIS A CA 1
ATOM 1371 C C . HIS A 1 174 ? -13.546 -1.027 24.261 1.00 83.88 174 HIS A C 1
ATOM 1373 O O . HIS A 1 174 ? -12.809 -0.183 24.770 1.00 83.88 174 HIS A O 1
ATOM 1379 N N . PRO A 1 175 ? -14.647 -1.452 24.918 1.00 84.56 175 PRO A N 1
ATOM 1380 C CA . PRO A 1 175 ? -15.145 -0.815 26.146 1.00 84.56 175 PRO A CA 1
ATOM 1381 C C . PRO A 1 175 ? -14.119 -0.767 27.287 1.00 84.56 175 PRO A C 1
ATOM 1383 O O . PRO A 1 175 ? -14.120 0.174 28.071 1.00 84.56 175 PRO A O 1
ATOM 1386 N N . VAL A 1 176 ? -13.218 -1.752 27.351 1.00 86.88 176 VAL A N 1
ATOM 1387 C CA . VAL A 1 176 ? -12.121 -1.800 28.338 1.00 86.88 176 VAL A CA 1
ATOM 1388 C C . VAL A 1 176 ? -11.130 -0.641 28.157 1.00 86.88 176 VAL A C 1
ATOM 1390 O O . VAL A 1 176 ? -10.639 -0.105 29.144 1.00 86.88 176 VAL A O 1
ATOM 1393 N N . MET A 1 177 ? -10.886 -0.196 26.921 1.00 85.62 177 MET A N 1
ATOM 1394 C CA . MET A 1 177 ? -9.938 0.882 26.607 1.00 85.62 177 MET A CA 1
ATOM 1395 C C . MET A 1 177 ? -10.603 2.246 26.404 1.00 85.62 177 MET A C 1
ATOM 1397 O O . MET A 1 177 ? -9.933 3.227 26.099 1.00 85.62 177 MET A O 1
ATOM 1401 N N . ASN A 1 178 ? -11.914 2.347 26.630 1.00 86.38 178 ASN A N 1
ATOM 1402 C CA . ASN A 1 178 ? -12.667 3.577 26.379 1.00 86.38 178 ASN A CA 1
ATOM 1403 C C . ASN A 1 178 ? -12.198 4.769 27.246 1.00 86.38 178 ASN A C 1
ATOM 1405 O O . ASN A 1 178 ? -12.420 5.925 26.897 1.00 86.38 178 ASN A O 1
ATOM 1409 N N . HIS A 1 179 ? -11.531 4.496 28.373 1.00 88.88 179 HIS A N 1
ATOM 1410 C CA . HIS A 1 179 ? -10.934 5.525 29.227 1.00 88.88 179 HIS A CA 1
ATOM 1411 C C . HIS A 1 179 ? -9.684 6.176 28.602 1.00 88.88 179 HIS A C 1
ATOM 1413 O O . HIS A 1 179 ? -9.379 7.324 28.912 1.00 88.88 179 HIS A O 1
ATOM 1419 N N . LEU A 1 180 ? -8.999 5.478 27.689 1.00 86.38 180 LEU A N 1
ATOM 1420 C CA . LEU A 1 180 ? -7.834 5.980 26.950 1.00 86.38 180 LEU A CA 1
ATOM 1421 C C . LEU A 1 180 ? -8.247 6.735 25.682 1.00 86.38 180 LEU A C 1
ATOM 1423 O O . LEU A 1 180 ? -7.524 7.608 25.212 1.00 86.38 180 LEU A O 1
ATOM 1427 N N . THR A 1 181 ? -9.422 6.448 25.117 1.00 88.25 181 THR A N 1
ATOM 1428 C CA . THR A 1 181 ? -9.897 7.101 23.891 1.00 88.25 181 THR A CA 1
ATOM 1429 C C . THR A 1 181 ? -10.424 8.508 24.153 1.00 88.25 181 THR A C 1
ATOM 1431 O O . THR A 1 181 ? -11.619 8.742 24.328 1.00 88.25 181 THR A O 1
ATOM 1434 N N . THR A 1 182 ? -9.524 9.488 24.129 1.00 92.31 182 THR A N 1
ATOM 1435 C CA . THR A 1 182 ? -9.901 10.906 24.140 1.00 92.31 182 THR A CA 1
ATOM 1436 C C . THR A 1 182 ? -10.300 11.393 22.741 1.00 92.31 182 THR A C 1
ATOM 1438 O O . THR A 1 182 ? -9.848 10.871 21.719 1.00 92.31 182 THR A O 1
ATOM 1441 N N . LYS A 1 183 ? -11.106 12.466 22.665 1.00 93.12 183 LYS A N 1
ATOM 1442 C CA . LYS A 1 183 ? -11.464 13.116 21.384 1.00 93.12 183 LYS A CA 1
ATOM 1443 C C . LYS A 1 183 ? -10.225 13.511 20.566 1.00 93.12 183 LYS A C 1
ATOM 1445 O O . LYS A 1 183 ? -10.247 13.411 19.343 1.00 93.12 183 LYS A O 1
ATOM 1450 N N . LYS A 1 184 ? -9.143 13.912 21.248 1.00 92.31 184 LYS A N 1
ATOM 1451 C CA . LYS A 1 184 ? -7.862 14.279 20.626 1.00 92.31 184 LYS A CA 1
ATOM 1452 C C . LYS A 1 184 ? -7.239 13.093 19.886 1.00 92.31 184 LYS A C 1
ATOM 1454 O O . LYS A 1 184 ? -6.872 13.240 18.728 1.00 92.31 184 LYS A O 1
ATOM 1459 N N . ILE A 1 185 ? -7.206 11.911 20.507 1.00 89.44 185 ILE A N 1
ATOM 1460 C CA . ILE A 1 185 ? -6.689 10.683 19.876 1.00 89.44 185 ILE A CA 1
ATOM 1461 C C . ILE A 1 185 ? -7.534 10.298 18.662 1.00 89.44 185 ILE A C 1
ATOM 1463 O O . ILE A 1 185 ? -6.988 9.920 17.631 1.00 89.44 185 ILE A O 1
ATOM 1467 N N . GLY A 1 186 ? -8.857 10.472 18.741 1.00 90.00 186 GLY A N 1
ATOM 1468 C CA . GLY A 1 186 ? -9.745 10.272 17.595 1.00 90.00 186 GLY A CA 1
ATOM 1469 C C . GLY A 1 186 ? -9.362 11.133 16.385 1.00 90.00 186 GLY A C 1
ATOM 1470 O O . GLY A 1 186 ? -9.315 10.626 15.266 1.00 90.00 186 GLY A O 1
ATOM 1471 N N . VAL A 1 187 ? -9.044 12.412 16.610 1.00 93.19 187 VAL A N 1
ATOM 1472 C CA . VAL A 1 187 ? -8.582 13.333 15.558 1.00 93.19 187 VAL A CA 1
ATOM 1473 C C . VAL A 1 187 ? -7.205 12.924 15.030 1.00 93.19 187 VAL A C 1
ATOM 1475 O O . VAL A 1 187 ? -7.046 12.799 13.820 1.00 93.19 187 VAL A O 1
ATOM 1478 N N . VAL A 1 188 ? -6.239 12.642 15.912 1.00 89.75 188 VAL A N 1
ATOM 1479 C CA . VAL A 1 188 ? -4.882 12.200 15.526 1.00 89.75 188 VAL A CA 1
ATOM 1480 C C . VAL A 1 188 ? -4.931 10.935 14.670 1.00 89.75 188 VAL A C 1
ATOM 1482 O O . VAL A 1 188 ? -4.231 10.836 13.667 1.00 89.75 188 VAL A O 1
ATOM 1485 N N . MET A 1 189 ? -5.800 9.991 15.022 1.00 89.81 189 MET A N 1
ATOM 1486 C CA . MET A 1 189 ? -5.996 8.757 14.274 1.00 89.81 189 MET A CA 1
ATOM 1487 C C . MET A 1 189 ? -6.542 9.037 12.864 1.00 89.81 189 MET A C 1
ATOM 1489 O O . MET A 1 189 ? -6.057 8.467 11.896 1.00 89.81 189 MET A O 1
ATOM 1493 N N . TRP A 1 190 ? -7.513 9.934 12.691 1.00 93.56 190 TRP A N 1
ATOM 1494 C CA . TRP A 1 190 ? -7.977 10.296 11.344 1.00 93.56 190 TRP A CA 1
ATOM 1495 C C . TRP A 1 190 ? -6.928 11.054 10.530 1.00 93.56 190 TRP A C 1
ATOM 1497 O O . TRP A 1 190 ? -6.778 10.788 9.338 1.00 93.56 190 TRP A O 1
ATOM 1507 N N . ILE A 1 191 ? -6.184 11.955 11.176 1.00 92.38 191 ILE A N 1
ATOM 1508 C CA . ILE A 1 191 ? -5.078 12.676 10.542 1.00 92.38 191 ILE A CA 1
ATOM 1509 C C . ILE A 1 191 ? -4.014 11.688 10.065 1.00 92.38 191 ILE A C 1
ATOM 1511 O O . ILE A 1 191 ? -3.557 11.815 8.937 1.00 92.38 191 ILE A O 1
ATOM 1515 N N . SER A 1 192 ? -3.657 10.669 10.854 1.00 90.25 192 SER A N 1
ATOM 1516 C CA . SER A 1 192 ? -2.642 9.694 10.438 1.00 90.25 192 SER A CA 1
ATOM 1517 C C . SER A 1 192 ? -3.060 8.907 9.196 1.00 90.25 192 SER A C 1
ATOM 1519 O O . SER A 1 192 ? -2.239 8.720 8.300 1.00 90.25 192 SER A O 1
ATOM 1521 N N . LEU A 1 193 ? -4.337 8.523 9.083 1.00 90.81 193 LEU A N 1
ATOM 1522 C CA . LEU A 1 193 ? -4.859 7.884 7.873 1.00 90.81 193 LEU A CA 1
ATOM 1523 C C . LEU A 1 193 ? -4.771 8.816 6.659 1.00 90.81 193 LEU A C 1
ATOM 1525 O O . LEU A 1 193 ? -4.289 8.403 5.606 1.00 90.81 193 LEU A O 1
ATOM 1529 N N . ALA A 1 194 ? -5.209 10.069 6.811 1.00 92.44 194 ALA A N 1
ATOM 1530 C CA . ALA A 1 194 ? -5.129 11.061 5.743 1.00 92.44 194 ALA A CA 1
ATOM 1531 C C . ALA A 1 194 ? -3.675 11.290 5.305 1.00 92.44 194 ALA A C 1
ATOM 1533 O O . ALA A 1 194 ? -3.388 11.283 4.112 1.00 92.44 194 ALA A O 1
ATOM 1534 N N . THR A 1 195 ? -2.745 11.399 6.256 1.00 88.81 195 THR A N 1
ATOM 1535 C CA . THR A 1 195 ? -1.311 11.552 5.987 1.00 88.81 195 THR A CA 1
ATOM 1536 C C . THR A 1 195 ? -0.740 10.358 5.224 1.00 88.81 195 THR A C 1
ATOM 1538 O O . THR A 1 195 ? 0.014 10.575 4.282 1.00 88.81 195 THR A O 1
ATOM 1541 N N . ILE A 1 196 ? -1.109 9.118 5.572 1.00 87.31 196 ILE A N 1
ATOM 1542 C CA . ILE A 1 196 ? -0.661 7.905 4.861 1.00 87.31 196 ILE A CA 1
ATOM 1543 C C . ILE A 1 196 ? -1.175 7.885 3.414 1.00 87.31 196 ILE A C 1
ATOM 1545 O O . ILE A 1 196 ? -0.425 7.569 2.492 1.00 87.31 196 ILE A O 1
ATOM 1549 N N . ILE A 1 197 ? -2.446 8.234 3.197 1.00 90.81 197 ILE A N 1
ATOM 1550 C CA . ILE A 1 197 ? -3.031 8.270 1.849 1.00 90.81 197 ILE A CA 1
ATOM 1551 C C . ILE A 1 197 ? -2.366 9.375 1.018 1.00 90.81 197 ILE A C 1
ATOM 1553 O O . ILE A 1 197 ? -1.922 9.124 -0.102 1.00 90.81 197 ILE A O 1
ATOM 1557 N N . CYS A 1 198 ? -2.239 10.582 1.574 1.00 90.62 198 CYS A N 1
ATOM 1558 C CA . CYS A 1 198 ? -1.597 11.706 0.899 1.00 90.62 198 CYS A CA 1
ATOM 1559 C C . CYS A 1 198 ? -0.125 11.422 0.582 1.00 90.62 198 CYS A C 1
ATOM 1561 O O . CYS A 1 198 ? 0.314 11.706 -0.529 1.00 90.62 198 CYS A O 1
ATOM 1563 N N . SER A 1 199 ? 0.636 10.837 1.513 1.00 86.69 199 SER A N 1
ATOM 1564 C CA . SER A 1 199 ? 2.045 10.506 1.278 1.00 86.69 199 SER A CA 1
ATOM 1565 C C . SER A 1 199 ? 2.208 9.426 0.209 1.00 86.69 199 SER A C 1
ATOM 1567 O O . SER A 1 199 ? 3.090 9.548 -0.636 1.00 86.69 199 SER A O 1
ATOM 1569 N N . SER A 1 200 ? 1.330 8.418 0.174 1.00 87.19 200 SER A N 1
ATOM 1570 C CA . SER A 1 200 ? 1.339 7.394 -0.877 1.00 87.19 200 SER A CA 1
ATOM 1571 C C . SER A 1 200 ? 1.055 7.981 -2.265 1.00 87.19 200 SER A C 1
ATOM 1573 O O . SER A 1 200 ? 1.783 7.704 -3.224 1.00 87.19 200 SER A O 1
ATOM 1575 N N . LEU A 1 201 ? 0.045 8.853 -2.376 1.00 88.31 201 LEU A N 1
ATOM 1576 C CA . LEU A 1 201 ? -0.289 9.527 -3.634 1.00 88.31 201 LEU A CA 1
ATOM 1577 C C . LEU A 1 201 ? 0.836 10.460 -4.094 1.00 88.31 201 LEU A C 1
ATOM 1579 O O . LEU A 1 201 ? 1.228 10.414 -5.260 1.00 88.31 201 LEU A O 1
ATOM 1583 N N . LEU A 1 202 ? 1.399 11.254 -3.179 1.00 87.81 202 LEU A N 1
ATOM 1584 C CA . LEU A 1 202 ? 2.527 12.138 -3.472 1.00 87.81 202 LEU A CA 1
ATOM 1585 C C . LEU A 1 202 ? 3.762 11.350 -3.912 1.00 87.81 202 LEU A C 1
ATOM 1587 O O . LEU A 1 202 ? 4.376 11.708 -4.911 1.00 87.81 202 LEU A O 1
ATOM 1591 N N . ASN A 1 203 ? 4.099 10.251 -3.235 1.00 85.94 203 ASN A N 1
ATOM 1592 C CA . ASN A 1 203 ? 5.224 9.400 -3.623 1.00 85.94 203 ASN A CA 1
ATOM 1593 C C . ASN A 1 203 ? 5.026 8.785 -5.008 1.00 85.94 203 ASN A C 1
ATOM 1595 O O . ASN A 1 203 ? 5.954 8.777 -5.814 1.00 85.94 203 ASN A O 1
ATOM 1599 N N . THR A 1 204 ? 3.811 8.324 -5.309 1.00 87.94 204 THR A N 1
ATOM 1600 C CA . THR A 1 204 ? 3.453 7.790 -6.632 1.00 87.94 204 THR A CA 1
ATOM 1601 C C . THR A 1 204 ? 3.606 8.857 -7.711 1.00 87.94 204 THR A C 1
ATOM 1603 O O . THR A 1 204 ? 4.199 8.597 -8.757 1.00 87.94 204 THR A O 1
ATOM 1606 N N . LEU A 1 205 ? 3.119 10.071 -7.444 1.00 86.50 205 LEU A N 1
ATOM 1607 C CA . LEU A 1 205 ? 3.200 11.200 -8.366 1.00 86.50 205 LEU A CA 1
ATOM 1608 C C . LEU A 1 205 ? 4.653 11.632 -8.600 1.00 86.50 205 LEU A C 1
ATOM 1610 O O . LEU A 1 205 ? 5.083 11.721 -9.746 1.00 86.50 205 LEU A O 1
ATOM 1614 N N . ILE A 1 206 ? 5.427 11.841 -7.530 1.00 85.81 206 ILE A N 1
ATOM 1615 C CA . ILE A 1 206 ? 6.846 12.213 -7.608 1.00 85.81 206 ILE A CA 1
ATOM 1616 C C . ILE A 1 206 ? 7.625 11.144 -8.367 1.00 85.81 206 ILE A C 1
ATOM 1618 O O . ILE A 1 206 ? 8.411 11.479 -9.248 1.00 85.81 206 ILE A O 1
ATOM 1622 N N . PHE A 1 207 ? 7.402 9.862 -8.071 1.00 84.12 207 PHE A N 1
ATOM 1623 C CA . PHE A 1 207 ? 8.080 8.775 -8.770 1.00 84.12 207 PHE A CA 1
ATOM 1624 C C . PHE A 1 207 ? 7.718 8.751 -10.260 1.00 84.12 207 PHE A C 1
ATOM 1626 O O . PHE A 1 207 ? 8.614 8.647 -11.097 1.00 84.12 207 PHE A O 1
ATOM 1633 N N . SER A 1 208 ? 6.436 8.916 -10.593 1.00 83.38 208 SER A N 1
ATOM 1634 C CA . SER A 1 208 ? 5.947 8.919 -11.980 1.00 83.38 208 SER A CA 1
ATOM 1635 C C . SER A 1 208 ? 6.459 10.113 -12.791 1.00 83.38 208 SER A C 1
ATOM 1637 O O . SER A 1 208 ? 6.671 9.987 -13.991 1.00 83.38 208 SER A O 1
ATOM 1639 N N . LEU A 1 209 ? 6.673 11.266 -12.149 1.00 84.12 209 LEU A N 1
ATOM 1640 C CA . LEU A 1 209 ? 7.223 12.463 -12.793 1.00 84.12 209 LEU A CA 1
ATOM 1641 C C . LEU A 1 209 ? 8.756 12.438 -12.882 1.00 84.12 209 LEU A C 1
ATOM 1643 O O . LEU A 1 209 ? 9.327 12.939 -13.847 1.00 84.12 209 LEU A O 1
ATOM 1647 N N . ALA A 1 210 ? 9.433 11.880 -11.875 1.00 81.81 210 ALA A N 1
ATOM 1648 C CA . ALA A 1 210 ? 10.892 11.910 -11.769 1.00 81.81 210 ALA A CA 1
ATOM 1649 C C . ALA A 1 210 ? 11.597 10.787 -12.541 1.00 81.81 210 ALA A C 1
ATOM 1651 O O . ALA A 1 210 ? 12.817 10.840 -12.711 1.00 81.81 210 ALA A O 1
ATOM 1652 N N . THR A 1 211 ? 10.866 9.753 -12.959 1.00 79.94 211 THR A N 1
ATOM 1653 C CA . THR A 1 211 ? 11.437 8.618 -13.686 1.00 79.94 211 THR A CA 1
ATOM 1654 C C . THR A 1 211 ? 10.955 8.586 -15.118 1.00 79.94 211 THR A C 1
ATOM 1656 O O . THR A 1 211 ? 9.777 8.781 -15.407 1.00 79.94 211 THR A O 1
ATOM 1659 N N . THR A 1 212 ? 11.878 8.300 -16.024 1.00 81.06 212 THR A N 1
ATOM 1660 C CA . THR A 1 212 ? 11.543 7.882 -17.378 1.00 81.06 212 THR A CA 1
ATOM 1661 C C . THR A 1 212 ? 12.159 6.523 -17.614 1.00 81.06 212 THR A C 1
ATOM 1663 O O . THR A 1 212 ? 13.351 6.313 -17.420 1.00 81.06 212 THR A O 1
ATOM 1666 N N . ALA A 1 213 ? 11.330 5.572 -18.013 1.00 77.62 213 ALA A N 1
ATOM 1667 C CA . ALA A 1 213 ? 11.813 4.328 -18.572 1.00 77.62 213 ALA A CA 1
ATOM 1668 C C . ALA A 1 213 ? 12.492 4.618 -19.914 1.00 77.62 213 ALA A C 1
ATOM 1670 O O . ALA A 1 213 ? 11.882 5.246 -20.784 1.00 77.62 213 ALA A O 1
ATOM 1671 N N . VAL A 1 214 ? 13.731 4.158 -20.072 1.00 81.50 214 VAL A N 1
ATOM 1672 C CA . VAL A 1 214 ? 14.415 4.126 -21.365 1.00 81.50 214 VAL A CA 1
ATOM 1673 C C . VAL A 1 214 ? 14.580 2.664 -21.756 1.00 81.50 214 VAL A C 1
ATOM 1675 O O . VAL A 1 214 ? 15.095 1.855 -20.979 1.00 81.50 214 VAL A O 1
ATOM 1678 N N . ASP A 1 215 ? 14.135 2.329 -22.963 1.00 78.31 215 ASP A N 1
ATOM 1679 C CA . ASP A 1 215 ? 14.278 0.981 -23.502 1.00 78.31 215 ASP A CA 1
ATOM 1680 C C . ASP A 1 215 ? 15.764 0.700 -23.779 1.00 78.31 215 ASP A C 1
ATOM 1682 O O . ASP A 1 215 ? 16.415 1.411 -24.549 1.00 78.31 215 ASP A O 1
ATOM 1686 N N . SER A 1 216 ? 16.317 -0.331 -23.139 1.00 78.75 216 SER A N 1
ATOM 1687 C CA . SER A 1 216 ? 17.687 -0.811 -23.340 1.00 78.75 216 SER A CA 1
ATOM 1688 C C . SER A 1 216 ? 17.645 -2.229 -23.931 1.00 78.75 216 SER A C 1
ATOM 1690 O O . SER A 1 216 ? 16.690 -2.966 -23.686 1.00 78.75 216 SER A O 1
ATOM 1692 N N . PRO A 1 217 ? 18.658 -2.666 -24.705 1.00 75.06 217 PRO A N 1
ATOM 1693 C CA . PRO A 1 217 ? 18.755 -4.065 -25.142 1.00 75.06 217 PRO A CA 1
ATOM 1694 C C . PRO A 1 217 ? 18.832 -5.056 -23.970 1.00 75.06 217 PRO A C 1
ATOM 1696 O O . PRO A 1 217 ? 18.439 -6.205 -24.114 1.00 75.06 217 PRO A O 1
ATOM 1699 N N . GLU A 1 218 ? 19.279 -4.602 -22.798 1.00 76.44 218 GLU A N 1
ATOM 1700 C CA . GLU A 1 218 ? 19.288 -5.372 -21.547 1.00 76.44 218 GLU A CA 1
ATOM 1701 C C . GLU A 1 218 ? 17.951 -5.289 -20.783 1.00 76.44 218 GLU A C 1
ATOM 1703 O O . GLU A 1 218 ? 17.902 -5.569 -19.588 1.00 76.44 218 GLU A O 1
ATOM 1708 N N . GLY A 1 219 ? 16.866 -4.874 -21.441 1.00 72.62 219 GLY A N 1
ATOM 1709 C CA . GLY A 1 219 ? 15.559 -4.672 -20.824 1.00 72.62 219 GLY A CA 1
ATOM 1710 C C . GLY A 1 219 ? 15.309 -3.217 -20.441 1.00 72.62 219 GLY A C 1
ATOM 1711 O O . GLY A 1 219 ? 15.929 -2.286 -20.959 1.00 72.62 219 GLY A O 1
ATOM 1712 N N . CYS A 1 220 ? 14.356 -2.985 -19.547 1.00 77.69 220 CYS A N 1
ATOM 1713 C CA . CYS A 1 220 ? 14.007 -1.621 -19.199 1.00 77.69 220 CYS A CA 1
ATOM 1714 C C . CYS A 1 220 ? 14.916 -1.044 -18.117 1.00 77.69 220 CYS A C 1
ATOM 1716 O O . CYS A 1 220 ? 14.932 -1.516 -16.981 1.00 77.69 220 CYS A O 1
ATOM 1718 N N . LYS A 1 221 ? 15.638 0.029 -18.451 1.00 81.69 221 LYS A N 1
ATOM 1719 C CA . LYS A 1 221 ? 16.451 0.763 -17.479 1.00 81.69 221 LYS A CA 1
ATOM 1720 C C . LYS A 1 221 ? 15.712 2.022 -17.042 1.00 81.69 221 LYS A C 1
ATOM 1722 O O . LYS A 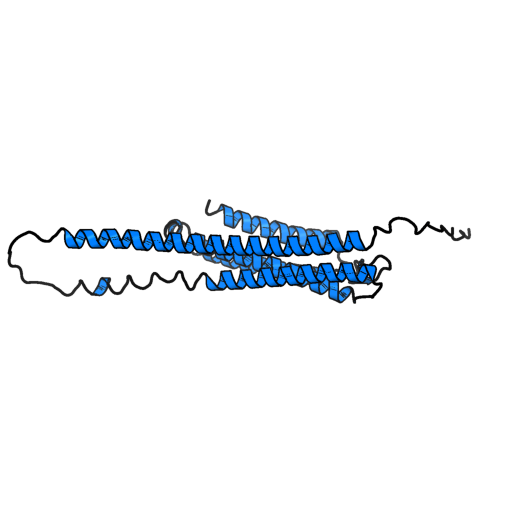1 221 ? 15.180 2.773 -17.861 1.00 81.69 221 LYS A O 1
ATOM 1727 N N . LEU A 1 222 ? 15.695 2.273 -15.733 1.00 79.44 222 LEU A N 1
ATOM 1728 C CA . LEU A 1 222 ? 15.186 3.532 -15.200 1.00 79.44 222 LEU A CA 1
ATOM 1729 C C . LEU A 1 222 ? 16.185 4.652 -15.509 1.00 79.44 222 LEU A C 1
ATOM 1731 O O . LEU A 1 222 ? 17.252 4.735 -14.903 1.00 79.44 222 LEU A O 1
ATOM 1735 N N . GLY A 1 223 ? 15.813 5.532 -16.431 1.00 75.94 223 GLY A N 1
ATOM 1736 C CA . GLY A 1 223 ? 16.462 6.814 -16.651 1.00 75.94 223 GLY A CA 1
ATOM 1737 C C . GLY A 1 223 ? 15.981 7.858 -15.641 1.00 75.94 223 GLY A C 1
ATOM 1738 O O . GLY A 1 223 ? 14.812 7.901 -15.236 1.00 75.94 223 GLY A O 1
ATOM 1739 N N . VAL A 1 224 ? 16.897 8.728 -15.220 1.00 74.25 224 VAL A N 1
ATOM 1740 C CA . VAL A 1 224 ? 16.569 9.931 -14.449 1.00 74.25 224 VAL A CA 1
ATOM 1741 C C . VAL A 1 224 ? 16.530 11.095 -15.430 1.00 74.25 224 VAL A C 1
ATOM 1743 O O . VAL A 1 224 ? 17.567 11.532 -15.913 1.00 74.25 224 VAL A O 1
ATOM 1746 N N . THR A 1 225 ? 15.334 11.579 -15.756 1.00 66.69 225 THR A N 1
ATOM 1747 C CA . THR A 1 225 ? 15.146 12.717 -16.676 1.00 66.69 225 THR A CA 1
ATOM 1748 C C . THR A 1 225 ? 14.987 14.046 -15.968 1.00 66.69 225 THR A C 1
ATOM 1750 O O . THR A 1 225 ? 15.271 15.086 -16.554 1.00 66.69 225 THR A O 1
ATOM 1753 N N . ALA A 1 226 ? 14.486 14.043 -14.734 1.00 66.75 226 ALA A N 1
ATOM 1754 C CA . ALA A 1 226 ? 14.214 15.286 -14.036 1.00 66.75 226 ALA A CA 1
ATOM 1755 C C . ALA A 1 226 ? 15.504 15.848 -13.411 1.00 66.75 226 ALA A C 1
ATOM 1757 O O . ALA A 1 226 ? 16.235 15.091 -12.768 1.00 66.75 226 ALA A O 1
ATOM 1758 N N . PRO A 1 227 ? 15.743 17.172 -13.482 1.00 72.62 227 PRO A N 1
ATOM 1759 C CA . PRO A 1 227 ? 16.853 17.853 -12.809 1.00 72.62 227 PRO A CA 1
ATOM 1760 C C . PRO A 1 227 ? 16.635 17.949 -11.288 1.00 72.62 227 PRO A C 1
ATOM 1762 O O . PRO A 1 227 ? 17.078 18.894 -10.642 1.00 72.62 227 PRO A O 1
ATOM 1765 N N . ILE A 1 228 ? 15.900 17.005 -10.696 1.00 73.25 228 ILE A N 1
ATOM 1766 C CA . ILE A 1 228 ? 15.756 16.929 -9.248 1.00 73.25 228 ILE A CA 1
ATOM 1767 C C . ILE A 1 228 ? 17.069 16.339 -8.730 1.00 73.25 228 ILE A C 1
ATOM 1769 O O . ILE A 1 228 ? 17.417 15.224 -9.132 1.00 73.25 228 ILE A O 1
ATOM 1773 N N . PRO A 1 229 ? 17.790 17.038 -7.835 1.00 81.88 229 PRO A N 1
ATOM 1774 C CA . PRO A 1 229 ? 18.979 16.490 -7.206 1.00 81.88 229 PRO A CA 1
ATOM 1775 C C . PRO A 1 229 ? 18.642 15.123 -6.612 1.00 81.88 229 PRO A C 1
ATOM 1777 O O . PRO A 1 229 ? 17.706 15.005 -5.815 1.00 81.88 229 PRO A O 1
ATOM 1780 N N . SER A 1 230 ? 19.387 14.091 -7.007 1.00 78.31 230 SER A N 1
ATOM 1781 C CA . SER A 1 230 ? 19.137 12.701 -6.603 1.00 78.31 230 SER A CA 1
ATOM 1782 C C . SER A 1 230 ? 18.962 12.567 -5.085 1.00 78.31 230 SER A C 1
ATOM 1784 O O . SER A 1 230 ? 18.066 11.857 -4.631 1.00 78.31 230 SER A O 1
ATOM 1786 N N . GLY A 1 231 ? 19.725 13.338 -4.302 1.00 80.44 231 GLY A N 1
ATOM 1787 C CA . GLY A 1 231 ? 19.611 13.407 -2.844 1.00 80.44 231 GLY A CA 1
ATOM 1788 C C . GLY A 1 231 ? 18.224 13.817 -2.334 1.00 80.44 231 GLY A C 1
ATOM 1789 O O . GLY A 1 231 ? 17.683 13.146 -1.460 1.00 80.44 231 GLY A O 1
ATOM 1790 N N . ILE A 1 232 ? 17.597 14.855 -2.903 1.00 81.75 232 ILE A N 1
ATOM 1791 C CA . ILE A 1 232 ? 16.282 15.345 -2.442 1.00 81.75 232 ILE A CA 1
ATOM 1792 C C . ILE A 1 232 ? 15.208 14.272 -2.641 1.00 81.75 232 ILE A C 1
ATOM 1794 O O . ILE A 1 232 ? 14.374 14.055 -1.764 1.00 81.75 232 ILE A O 1
ATOM 1798 N N . ARG A 1 233 ? 15.257 13.548 -3.764 1.00 76.31 233 ARG A N 1
ATOM 1799 C CA . ARG A 1 233 ? 14.313 12.463 -4.054 1.00 76.31 233 ARG A CA 1
ATOM 1800 C C . ARG A 1 233 ? 14.389 11.353 -3.004 1.00 76.31 233 ARG A C 1
ATOM 1802 O O . ARG A 1 233 ? 13.349 10.942 -2.491 1.00 76.31 233 ARG A O 1
ATOM 1809 N N . TYR A 1 234 ? 15.594 10.890 -2.670 1.00 80.19 234 TYR A N 1
ATOM 1810 C CA . TYR A 1 234 ? 15.774 9.856 -1.646 1.00 80.19 234 TYR A CA 1
ATOM 1811 C C . TYR A 1 234 ? 15.398 10.353 -0.255 1.00 80.19 234 TYR A C 1
ATOM 1813 O O . TYR A 1 234 ? 14.796 9.597 0.497 1.00 80.19 234 TYR A O 1
ATOM 1821 N N . VAL A 1 235 ? 15.672 11.619 0.070 1.00 85.19 235 VAL A N 1
ATOM 1822 C CA . VAL A 1 235 ? 15.268 12.215 1.350 1.00 85.19 235 VAL A CA 1
ATOM 1823 C C . VAL A 1 235 ? 13.746 12.268 1.478 1.00 85.19 235 VAL A C 1
ATOM 1825 O O . VAL A 1 235 ? 13.222 11.873 2.514 1.00 85.19 235 VAL A O 1
ATOM 1828 N N . ILE A 1 236 ? 13.017 12.679 0.434 1.00 81.38 236 ILE A N 1
ATOM 1829 C CA . ILE A 1 236 ? 11.544 12.706 0.458 1.00 81.38 236 ILE A CA 1
ATOM 1830 C C . ILE A 1 236 ? 10.977 11.287 0.592 1.00 81.38 236 ILE A C 1
ATOM 1832 O O . ILE A 1 236 ? 10.100 11.053 1.425 1.00 81.38 236 ILE A O 1
ATOM 1836 N N . LEU A 1 237 ? 11.495 10.325 -0.178 1.00 78.69 237 LEU A N 1
ATOM 1837 C CA . LEU A 1 237 ? 11.091 8.916 -0.090 1.00 78.69 237 LEU A CA 1
ATOM 1838 C C . LEU A 1 237 ? 11.392 8.318 1.290 1.00 78.69 237 LEU A C 1
ATOM 1840 O O . LEU A 1 237 ? 10.534 7.660 1.874 1.00 78.69 237 LEU A O 1
ATOM 1844 N N . ALA A 1 238 ? 12.577 8.585 1.840 1.00 81.25 238 ALA A N 1
ATOM 1845 C CA . ALA A 1 238 ? 12.971 8.121 3.163 1.00 81.25 238 ALA A CA 1
ATOM 1846 C C . ALA A 1 238 ? 12.096 8.754 4.248 1.00 81.25 238 ALA A C 1
ATOM 1848 O O . ALA A 1 238 ? 11.553 8.040 5.083 1.00 81.25 238 ALA A O 1
ATOM 1849 N N . PHE A 1 239 ? 11.888 10.070 4.211 1.00 82.88 239 PHE A N 1
ATOM 1850 C CA . PHE A 1 239 ? 11.087 10.775 5.207 1.00 82.88 239 PHE A CA 1
ATOM 1851 C C . PHE A 1 239 ? 9.622 10.325 5.188 1.00 82.88 239 PHE A C 1
ATOM 1853 O O . PHE A 1 239 ? 9.040 10.055 6.235 1.00 82.88 239 PHE A O 1
ATOM 1860 N N . THR A 1 240 ? 9.026 10.180 4.004 1.00 78.81 240 THR A N 1
ATOM 1861 C CA . THR A 1 240 ? 7.635 9.720 3.873 1.00 78.81 240 THR A CA 1
ATOM 1862 C C . THR A 1 240 ? 7.473 8.246 4.251 1.00 78.81 240 THR A C 1
ATOM 1864 O O . THR A 1 240 ? 6.517 7.902 4.949 1.00 78.81 240 THR A O 1
ATOM 1867 N N . SER A 1 241 ? 8.408 7.374 3.858 1.00 77.19 241 SER A N 1
ATOM 1868 C CA . SER A 1 241 ? 8.379 5.947 4.201 1.00 77.19 241 SER A CA 1
ATOM 1869 C C . SER A 1 241 ? 8.649 5.714 5.687 1.00 77.19 241 SER A C 1
ATOM 1871 O O . SER A 1 241 ? 7.833 5.114 6.380 1.00 77.19 241 SER A O 1
ATOM 1873 N N . VAL A 1 242 ? 9.769 6.216 6.206 1.00 83.31 242 VAL A N 1
ATOM 1874 C CA . VAL A 1 242 ? 10.171 6.017 7.606 1.00 83.31 242 VAL A CA 1
ATOM 1875 C C . VAL A 1 242 ? 9.224 6.760 8.543 1.00 83.31 242 VAL A C 1
ATOM 1877 O O . VAL A 1 242 ? 8.780 6.195 9.537 1.00 83.31 242 VAL A O 1
ATOM 1880 N N . GLY A 1 243 ? 8.843 7.996 8.211 1.00 81.94 243 GLY A N 1
ATOM 1881 C CA . GLY A 1 243 ? 7.927 8.789 9.028 1.00 81.94 243 GLY A CA 1
ATOM 1882 C C . GLY A 1 243 ? 6.547 8.146 9.164 1.00 81.94 243 GLY A C 1
ATOM 1883 O O . GLY A 1 243 ? 6.008 8.085 10.268 1.00 81.94 243 GLY A O 1
ATOM 1884 N N . SER A 1 244 ? 5.988 7.604 8.076 1.00 77.19 244 SER A N 1
ATOM 1885 C CA . SER A 1 244 ? 4.700 6.898 8.142 1.00 77.19 244 SER A CA 1
ATOM 1886 C C . SER A 1 244 ? 4.791 5.594 8.940 1.00 77.19 244 SER A C 1
ATOM 1888 O O . SER A 1 244 ? 3.897 5.315 9.741 1.00 77.19 244 SER A O 1
ATOM 1890 N N . GLN A 1 245 ? 5.885 4.838 8.800 1.00 80.44 245 GLN A N 1
ATOM 1891 C CA . GLN A 1 245 ? 6.130 3.622 9.581 1.00 80.44 245 GLN A CA 1
ATOM 1892 C C . GLN A 1 245 ? 6.299 3.914 11.076 1.00 80.44 245 GLN A C 1
ATOM 1894 O O . GLN A 1 245 ? 5.675 3.242 11.894 1.00 80.44 245 GLN A O 1
ATOM 1899 N N . LEU A 1 246 ? 7.075 4.940 11.442 1.00 86.00 246 LEU A N 1
ATOM 1900 C CA . LEU A 1 246 ? 7.249 5.364 12.834 1.00 86.00 246 LEU A CA 1
ATOM 1901 C C . LEU A 1 246 ? 5.940 5.873 13.441 1.00 86.00 246 LEU A C 1
ATOM 1903 O O . LEU A 1 246 ? 5.633 5.549 14.585 1.00 86.00 246 LEU A O 1
ATOM 1907 N N . LEU A 1 247 ? 5.138 6.620 12.676 1.00 82.81 247 LEU A N 1
ATOM 1908 C CA . LEU A 1 247 ? 3.827 7.087 13.126 1.00 82.81 247 LEU A CA 1
ATOM 1909 C C . LEU A 1 247 ? 2.875 5.915 13.397 1.00 82.81 247 LEU A C 1
ATOM 1911 O O . LEU A 1 247 ? 2.195 5.897 14.422 1.00 82.81 247 LEU A O 1
ATOM 1915 N N . LEU A 1 248 ? 2.841 4.925 12.500 1.00 77.69 248 LEU A N 1
ATOM 1916 C CA . LEU A 1 248 ? 2.068 3.695 12.684 1.00 77.69 248 LEU A CA 1
ATOM 1917 C C . LEU A 1 248 ? 2.560 2.888 13.884 1.00 77.69 248 LEU A C 1
ATOM 1919 O O . LEU A 1 248 ? 1.737 2.405 14.656 1.00 77.69 248 LEU A O 1
ATOM 1923 N N . LEU A 1 249 ? 3.876 2.772 14.059 1.00 84.94 249 LEU A N 1
ATOM 1924 C CA . LEU A 1 249 ? 4.482 2.081 15.192 1.00 84.94 249 LEU A CA 1
ATOM 1925 C C . LEU A 1 249 ? 4.122 2.766 16.514 1.00 84.94 249 LEU A C 1
ATOM 1927 O O . LEU A 1 249 ? 3.681 2.096 17.440 1.00 84.94 249 LEU A O 1
ATOM 1931 N N . ALA A 1 250 ? 4.231 4.094 16.587 1.00 84.50 250 ALA A N 1
ATOM 1932 C CA . ALA A 1 250 ? 3.849 4.868 17.764 1.00 84.50 250 ALA A CA 1
ATOM 1933 C C . ALA A 1 250 ? 2.355 4.706 18.095 1.00 84.50 250 ALA A C 1
ATOM 1935 O O . ALA A 1 250 ? 1.988 4.523 19.253 1.00 84.50 250 ALA A O 1
ATOM 1936 N N . LEU A 1 251 ? 1.492 4.707 17.073 1.00 80.56 251 LEU A N 1
ATOM 1937 C CA . LEU A 1 251 ? 0.057 4.437 17.214 1.00 80.56 251 LEU A CA 1
ATOM 1938 C C . LEU A 1 251 ? -0.232 3.009 17.701 1.00 80.56 251 LEU A C 1
ATOM 1940 O O . LEU A 1 251 ? -1.184 2.810 18.453 1.00 80.56 251 LEU A O 1
ATOM 1944 N N . PHE A 1 252 ? 0.573 2.031 17.282 1.00 81.69 252 PHE A N 1
ATOM 1945 C CA . PHE A 1 252 ? 0.471 0.642 17.733 1.00 81.69 252 PHE A CA 1
ATOM 1946 C C . PHE A 1 252 ? 0.988 0.433 19.155 1.00 81.69 252 PHE A C 1
ATOM 1948 O O . PHE A 1 252 ? 0.407 -0.371 19.875 1.00 81.69 252 PHE A O 1
ATOM 1955 N N . LEU A 1 253 ? 2.048 1.141 19.549 1.00 86.44 253 LEU A N 1
ATOM 1956 C CA . LEU A 1 253 ? 2.643 1.066 20.884 1.00 86.44 253 LEU A CA 1
ATOM 1957 C C . LEU A 1 253 ? 1.819 1.806 21.940 1.00 86.44 253 LEU A C 1
ATOM 1959 O O . LEU A 1 253 ? 1.835 1.405 23.089 1.00 86.44 253 LEU A O 1
ATOM 1963 N N . TYR A 1 254 ? 1.084 2.858 21.572 1.00 81.88 254 TYR A N 1
ATOM 1964 C CA . TYR A 1 254 ? 0.277 3.635 22.520 1.00 81.88 254 TYR A CA 1
ATOM 1965 C C . TYR A 1 254 ? -0.704 2.811 23.393 1.00 81.88 254 TYR A C 1
ATOM 1967 O O . TYR A 1 254 ? -0.833 3.128 24.573 1.00 81.88 254 TYR A O 1
ATOM 1975 N N . PRO A 1 255 ? -1.437 1.809 22.864 1.00 74.50 255 PRO A N 1
ATOM 1976 C CA . PRO A 1 255 ? -2.327 0.971 23.672 1.00 74.50 255 PRO A CA 1
ATOM 1977 C C . PRO A 1 255 ? -1.655 -0.233 24.364 1.00 74.50 255 PRO A C 1
ATOM 1979 O O . PRO A 1 255 ? -2.371 -0.967 25.048 1.00 74.50 255 PRO A O 1
ATOM 1982 N N . LEU A 1 256 ? -0.359 -0.483 24.136 1.00 77.81 256 LEU A N 1
ATOM 1983 C CA . LEU A 1 256 ? 0.432 -1.522 24.819 1.00 77.81 256 LEU A CA 1
ATOM 1984 C C . LEU A 1 256 ? 0.922 -1.009 26.178 1.00 77.81 256 LEU A C 1
ATOM 1986 O O . LEU A 1 256 ? 0.858 -1.810 27.135 1.00 77.81 256 LEU A O 1
#